Protein AF-A0A0W0FRH0-F1 (afdb_monomer_lite)

Organism: Moniliophthora roreri (NCBI:txid221103)

Sequence (346 aa):
MTEYSYVNIAQDFMEDVFIKSRSQLLLSSLAASLFLLVYGTARSQRRRGPLPPASTVYKGEKRNLSPPSLAMYIYGGKLNWFQTAVNENIIFVVPAGFALNDPICAYWQWTTKVNVCSSGVIDSVTNTGGKYQVNISFGQFLFNIIVASDFETLTVTMRNPKGDHSKPMPLDRQYGNFGEVPSTSVYTGKLNWLKNAQNEMITLVIPVDISNGAHVGLYYEWTVDSAGVKKKNHYINTIFREVTTLPNGDVKGTFDDGVYTFEVTMHDDQQVTALIVRFSAGTDHGTPLVQDMLTKHLGFAQSDVEVYFLDLSKQGASGQDPPAVATFKIKFTALLTGASAGDATS

Structure (mmCIF, N/CA/C/O backbone):
data_AF-A0A0W0FRH0-F1
#
_entry.id   AF-A0A0W0FRH0-F1
#
loop_
_atom_site.group_PDB
_atom_site.id
_atom_site.type_symbol
_atom_site.label_atom_id
_atom_site.label_alt_id
_atom_site.label_comp_id
_atom_site.label_asym_id
_atom_site.label_entity_id
_atom_site.label_seq_id
_atom_site.pdbx_PDB_ins_code
_atom_site.Cartn_x
_atom_site.Cartn_y
_atom_site.Cartn_z
_atom_site.occupancy
_atom_site.B_iso_or_equiv
_atom_site.auth_seq_id
_atom_site.auth_comp_id
_atom_site.auth_asym_id
_atom_site.auth_atom_id
_atom_site.pdbx_PDB_model_num
ATOM 1 N N . MET A 1 1 ? -29.995 40.691 -20.652 1.00 33.69 1 MET A N 1
ATOM 2 C CA . MET A 1 1 ? -28.695 40.267 -20.095 1.00 33.69 1 MET A CA 1
ATOM 3 C C . MET A 1 1 ? -28.576 38.785 -20.407 1.00 33.69 1 MET A C 1
ATOM 5 O O . MET A 1 1 ? -29.413 38.023 -19.953 1.00 33.69 1 MET A O 1
ATOM 9 N N . THR A 1 2 ? -27.712 38.434 -21.353 1.00 28.77 2 THR A N 1
ATOM 10 C CA . THR A 1 2 ? -27.662 37.134 -22.048 1.00 28.77 2 THR A CA 1
ATOM 11 C C . THR A 1 2 ? -26.891 36.078 -21.241 1.00 28.77 2 THR A C 1
ATOM 13 O O . THR A 1 2 ? -26.059 36.446 -20.415 1.00 28.77 2 THR A O 1
ATOM 16 N N . GLU A 1 3 ? -27.153 34.784 -21.485 1.00 29.47 3 GLU A N 1
ATOM 17 C CA . GLU A 1 3 ? -26.568 33.584 -20.827 1.00 29.47 3 GLU A CA 1
ATOM 18 C C . GLU A 1 3 ? -25.058 33.656 -20.522 1.00 29.47 3 GLU A C 1
ATOM 20 O O . GLU A 1 3 ? -24.599 33.097 -19.529 1.00 29.47 3 GLU A O 1
ATOM 25 N N . TYR A 1 4 ? -24.296 34.417 -21.310 1.00 27.12 4 TYR A N 1
ATOM 26 C CA . TYR A 1 4 ? -22.877 34.711 -21.084 1.00 27.12 4 TYR A CA 1
ATOM 27 C C . TYR A 1 4 ? -22.560 35.361 -19.723 1.00 27.12 4 TYR A C 1
ATOM 29 O O . TYR A 1 4 ? -21.456 35.205 -19.214 1.00 27.12 4 TYR A O 1
ATOM 37 N N . SER A 1 5 ? -23.514 36.063 -19.106 1.00 34.25 5 SER A N 1
ATOM 38 C CA . SER A 1 5 ? -23.336 36.703 -17.794 1.00 34.25 5 SER A CA 1
ATOM 39 C C . SER A 1 5 ? -23.384 35.719 -16.619 1.00 34.25 5 SER A C 1
ATOM 41 O O . SER A 1 5 ? -22.836 36.021 -15.563 1.00 34.25 5 SER A O 1
ATOM 43 N N . TYR A 1 6 ? -24.054 34.572 -16.772 1.00 33.19 6 TYR A N 1
ATOM 44 C CA . TYR A 1 6 ? -24.276 33.611 -15.682 1.00 33.19 6 TYR A CA 1
ATOM 45 C C . TYR A 1 6 ? -23.142 32.587 -15.566 1.00 33.19 6 TYR A C 1
ATOM 47 O O . TYR A 1 6 ? -22.808 32.163 -14.461 1.00 33.19 6 TYR A O 1
ATOM 55 N N . VAL A 1 7 ? -22.505 32.251 -16.694 1.00 35.47 7 VAL A N 1
ATOM 56 C CA . VAL A 1 7 ? -21.315 31.385 -16.744 1.00 35.47 7 VAL A CA 1
ATOM 57 C C . VAL A 1 7 ? -20.153 32.025 -15.987 1.00 35.47 7 VAL A C 1
ATOM 59 O O . VAL A 1 7 ? -19.526 31.357 -15.173 1.00 35.47 7 VAL A O 1
ATOM 62 N N . ASN A 1 8 ? -19.947 33.336 -16.149 1.00 35.84 8 ASN A N 1
ATOM 63 C CA . ASN A 1 8 ? -18.870 34.051 -15.463 1.00 35.84 8 ASN A CA 1
ATOM 64 C C . ASN A 1 8 ? -19.063 34.096 -13.941 1.00 35.84 8 ASN A C 1
ATOM 66 O O . ASN A 1 8 ? -18.090 33.974 -13.220 1.00 35.84 8 ASN A O 1
ATOM 70 N N . ILE A 1 9 ? -20.296 34.178 -13.426 1.00 40.31 9 ILE A N 1
ATOM 71 C CA . ILE A 1 9 ? -20.528 34.196 -11.970 1.00 40.31 9 ILE A CA 1
ATOM 72 C C . ILE A 1 9 ? -20.251 32.823 -11.347 1.00 40.31 9 ILE A C 1
ATOM 74 O O . ILE A 1 9 ? -19.648 32.755 -10.281 1.00 40.31 9 ILE A O 1
ATOM 78 N N . ALA A 1 10 ? -20.669 31.729 -11.992 1.00 37.91 10 ALA A N 1
ATOM 79 C CA . ALA A 1 10 ? -20.386 30.377 -11.505 1.00 37.91 10 ALA A CA 1
ATOM 80 C C . ALA A 1 10 ? -18.896 30.018 -11.641 1.00 37.91 10 ALA A C 1
ATOM 82 O O . ALA A 1 10 ? -18.347 29.337 -10.778 1.00 37.91 10 ALA A O 1
ATOM 83 N N . GLN A 1 11 ? -18.241 30.502 -12.696 1.00 38.84 11 GLN A N 1
ATOM 84 C CA . GLN A 1 11 ? -16.823 30.279 -12.955 1.00 38.84 11 GLN A CA 1
ATOM 85 C C . GLN A 1 11 ? -15.935 31.118 -12.023 1.00 38.84 11 GLN A C 1
ATOM 87 O O . GLN A 1 11 ? -15.068 30.544 -11.373 1.00 38.84 11 GLN A O 1
ATOM 92 N N . ASP A 1 12 ? -16.236 32.407 -11.827 1.00 41.31 12 ASP A N 1
ATOM 93 C CA . ASP A 1 12 ? -15.575 33.265 -10.832 1.00 41.31 12 ASP A CA 1
ATOM 94 C C . ASP A 1 12 ? -15.802 32.733 -9.407 1.00 41.31 12 ASP A C 1
ATOM 96 O O . ASP A 1 12 ? -14.888 32.721 -8.589 1.00 41.31 12 ASP A O 1
ATOM 100 N N . PHE A 1 13 ? -17.005 32.232 -9.099 1.00 44.16 13 PHE A N 1
ATOM 101 C CA . PHE A 1 13 ? -17.319 31.629 -7.800 1.00 44.16 13 PHE A CA 1
ATOM 102 C C . PHE A 1 13 ? -16.514 30.348 -7.529 1.00 44.16 13 PHE A C 1
ATOM 104 O O . PHE A 1 13 ? -16.045 30.145 -6.409 1.00 44.16 13 PHE A O 1
ATOM 111 N N . MET A 1 14 ? -16.341 29.492 -8.540 1.00 41.28 14 MET A N 1
ATOM 112 C CA . MET A 1 14 ? -15.537 28.272 -8.435 1.00 41.28 14 MET A CA 1
ATOM 113 C C . MET A 1 14 ? -14.042 28.598 -8.369 1.00 41.28 14 MET A C 1
ATOM 115 O O . MET A 1 14 ? -13.336 28.012 -7.553 1.00 41.28 14 MET A O 1
ATOM 119 N N . GLU A 1 15 ? -13.554 29.564 -9.149 1.00 40.06 15 GLU A N 1
ATOM 120 C CA . GLU A 1 15 ? -12.158 30.004 -9.080 1.00 40.06 15 GLU A CA 1
ATOM 121 C C . GLU A 1 15 ? -11.817 30.599 -7.704 1.00 40.06 15 GLU A C 1
ATOM 123 O O . GLU A 1 15 ? -10.811 30.217 -7.113 1.00 40.06 15 GLU A O 1
ATOM 128 N N . ASP A 1 16 ? -12.680 31.429 -7.117 1.00 37.62 16 ASP A N 1
ATOM 129 C CA . ASP A 1 16 ? -12.422 32.072 -5.818 1.00 37.62 16 ASP A CA 1
ATOM 130 C C . ASP A 1 16 ? -12.419 31.067 -4.637 1.00 37.62 16 ASP A C 1
ATOM 132 O O . ASP A 1 16 ? -11.723 31.253 -3.633 1.00 37.62 16 ASP A O 1
ATOM 136 N N . VAL A 1 17 ? -13.152 29.951 -4.768 1.00 38.91 17 VAL A N 1
ATOM 137 C CA . VAL A 1 17 ? -13.170 28.845 -3.791 1.00 38.91 17 VAL A CA 1
ATOM 138 C C . VAL A 1 17 ? -11.983 27.887 -3.990 1.00 38.91 17 VAL A C 1
ATOM 140 O O . VAL A 1 17 ? -11.342 27.508 -3.008 1.00 38.91 17 VAL A O 1
ATOM 143 N N . PHE A 1 18 ? -11.629 27.541 -5.234 1.00 36.00 18 PHE A N 1
ATOM 144 C CA . PHE A 1 18 ? -10.544 26.594 -5.545 1.00 36.00 18 PHE A CA 1
ATOM 145 C C . PHE A 1 18 ? -9.135 27.216 -5.525 1.00 36.00 18 PHE A C 1
ATOM 147 O O . PHE A 1 18 ? -8.157 26.507 -5.273 1.00 36.00 18 PHE A O 1
ATOM 154 N N . ILE A 1 19 ? -8.986 28.536 -5.703 1.00 32.38 19 ILE A N 1
ATOM 155 C CA . ILE A 1 19 ? -7.682 29.228 -5.615 1.00 32.38 19 ILE A CA 1
ATOM 156 C C . ILE A 1 19 ? -7.075 29.129 -4.201 1.00 32.38 19 ILE A C 1
ATOM 158 O O . ILE A 1 19 ? -5.851 29.172 -4.051 1.00 32.38 19 ILE A O 1
ATOM 162 N N . LYS A 1 20 ? -7.886 28.899 -3.157 1.00 31.39 20 LYS A N 1
ATOM 163 C CA . LYS A 1 20 ? -7.388 28.622 -1.797 1.00 31.39 20 LYS A CA 1
ATOM 164 C C . LYS A 1 20 ? -7.098 27.141 -1.510 1.00 31.39 20 LYS A C 1
ATOM 166 O O . LYS A 1 20 ? -6.381 26.865 -0.551 1.00 31.39 20 LYS A O 1
ATOM 171 N N . SER A 1 21 ? -7.541 26.204 -2.351 1.00 33.72 21 SER A N 1
ATOM 172 C CA . SER A 1 21 ? -7.323 24.755 -2.202 1.00 33.72 21 SER A CA 1
ATOM 173 C C . SER A 1 21 ? -6.659 24.139 -3.447 1.00 33.72 21 SER A C 1
ATOM 175 O O . SER A 1 21 ? -7.233 23.288 -4.109 1.00 33.72 21 SER A O 1
ATOM 177 N N . ARG A 1 22 ? -5.428 24.579 -3.772 1.00 25.78 22 ARG A N 1
ATOM 178 C CA . ARG A 1 22 ? -4.512 24.124 -4.862 1.00 25.78 22 ARG A CA 1
ATOM 179 C C . ARG A 1 22 ? -4.906 22.863 -5.677 1.00 25.78 22 ARG A C 1
ATOM 181 O O . ARG A 1 22 ? -4.168 21.880 -5.690 1.00 25.78 22 ARG A O 1
ATOM 188 N N . SER A 1 23 ? -5.982 22.933 -6.453 1.00 28.84 23 SER A N 1
ATOM 189 C CA . SER A 1 23 ? -6.392 21.877 -7.384 1.00 28.84 23 SER A CA 1
A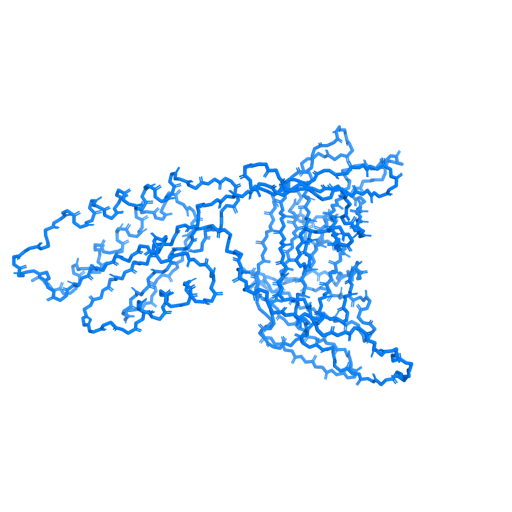TOM 190 C C . SER A 1 23 ? -6.993 22.546 -8.616 1.00 28.84 23 SER A C 1
ATOM 192 O O . SER A 1 23 ? -8.143 22.967 -8.605 1.00 28.84 23 SER A O 1
ATOM 194 N N . GLN A 1 24 ? -6.191 22.725 -9.668 1.00 25.48 24 GLN A N 1
ATOM 195 C CA . GLN A 1 24 ? -6.682 23.212 -10.959 1.00 25.48 24 GLN A CA 1
ATOM 196 C C . GLN A 1 24 ? -7.230 22.028 -11.763 1.00 25.48 24 GLN A C 1
ATOM 198 O O . GLN A 1 24 ? -6.468 21.145 -12.154 1.00 25.48 24 GLN A O 1
ATOM 203 N N . LEU A 1 25 ? -8.533 22.033 -12.040 1.00 28.70 25 LEU A N 1
ATOM 204 C CA . LEU A 1 25 ? -9.175 21.175 -13.036 1.00 28.70 25 LEU A CA 1
ATOM 205 C C . LEU A 1 25 ? -9.782 22.072 -14.124 1.00 28.70 25 LEU A C 1
ATOM 207 O O . LEU A 1 25 ? -10.590 22.953 -13.845 1.00 28.70 25 LEU A O 1
ATOM 211 N N . LEU A 1 26 ? -9.333 21.867 -15.365 1.00 24.81 26 LEU A N 1
ATOM 212 C CA . LEU A 1 26 ? -9.782 22.577 -16.565 1.00 24.81 26 LEU A CA 1
ATOM 213 C C . LEU A 1 26 ? -11.251 22.237 -16.867 1.00 24.81 26 LEU A C 1
ATOM 215 O O . LEU A 1 26 ? -11.568 21.120 -17.272 1.00 24.81 26 LEU A O 1
ATOM 219 N N . LEU A 1 27 ? -12.138 23.219 -16.700 1.00 28.34 27 LEU A N 1
ATOM 220 C CA . LEU A 1 27 ? -13.551 23.153 -17.076 1.00 28.34 27 LEU A CA 1
ATOM 221 C C . LEU A 1 27 ? -13.719 23.520 -18.556 1.00 28.34 27 LEU A C 1
ATOM 223 O O . LEU A 1 27 ? -13.549 24.674 -18.942 1.00 28.34 27 LEU A O 1
ATOM 227 N N . SER A 1 28 ? -14.110 22.554 -19.390 1.00 22.89 28 SER A N 1
ATOM 228 C CA . SER A 1 28 ? -14.723 22.864 -20.686 1.00 22.89 28 SER A CA 1
ATOM 229 C C . SER A 1 28 ? -15.841 21.875 -21.034 1.00 22.89 28 SER A C 1
ATOM 231 O O . SER A 1 28 ? -15.598 20.726 -21.386 1.00 22.89 28 SER A O 1
ATOM 233 N N . SER A 1 29 ? -17.077 22.360 -20.886 1.00 23.20 29 SER A N 1
ATOM 234 C CA . SER A 1 29 ? -18.294 22.109 -21.686 1.00 23.20 29 SER A CA 1
ATOM 235 C C . SER A 1 29 ? -19.549 22.075 -20.801 1.00 23.20 29 SER A C 1
ATOM 237 O O . SER A 1 29 ? -19.623 21.366 -19.801 1.00 23.20 29 SER A O 1
ATOM 239 N N . LEU A 1 30 ? -20.523 22.922 -21.155 1.00 24.98 30 LEU A N 1
ATOM 240 C CA . LEU A 1 30 ? -21.815 23.069 -20.489 1.00 24.98 30 LEU A CA 1
ATOM 241 C C . LEU A 1 30 ? -22.739 21.880 -20.796 1.00 24.98 30 LEU A C 1
ATOM 243 O O . LEU A 1 30 ? -23.114 21.696 -21.951 1.00 24.98 30 LEU A O 1
ATOM 247 N N . ALA A 1 31 ? -23.191 21.181 -19.752 1.00 25.67 31 ALA A N 1
ATOM 248 C CA . ALA A 1 31 ? -24.583 20.757 -19.540 1.00 25.67 31 ALA A CA 1
ATOM 249 C C . ALA A 1 31 ? -24.714 20.133 -18.133 1.00 25.67 31 ALA A C 1
ATOM 251 O O . ALA A 1 31 ? -24.029 19.164 -17.837 1.00 25.67 31 ALA A O 1
ATOM 252 N N . ALA A 1 32 ? -25.595 20.693 -17.291 1.00 30.78 32 ALA A N 1
ATOM 253 C CA . ALA A 1 32 ? -26.020 20.176 -15.978 1.00 30.78 32 ALA A CA 1
ATOM 254 C C . ALA A 1 32 ? -24.902 19.607 -15.072 1.00 30.78 32 ALA A C 1
ATOM 256 O O . ALA A 1 32 ? -24.692 18.398 -15.004 1.00 30.78 32 ALA A O 1
ATOM 257 N N . SER A 1 33 ? -24.239 20.467 -14.298 1.00 37.16 33 SER A N 1
ATOM 258 C CA . SER A 1 33 ? -23.227 20.016 -13.338 1.00 37.16 33 SER A CA 1
ATOM 259 C C . SER A 1 33 ? -23.869 19.658 -11.993 1.00 37.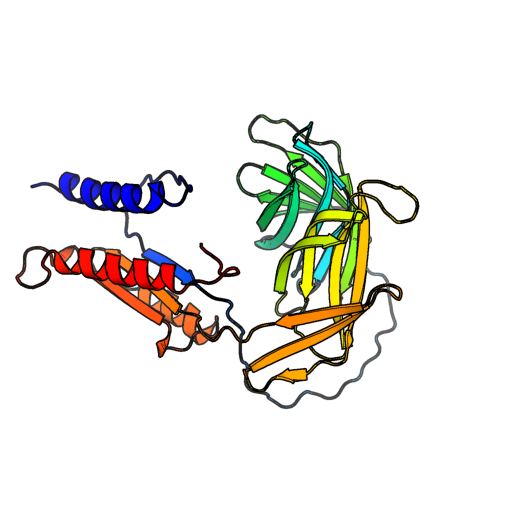16 33 SER A C 1
ATOM 261 O O . SER A 1 33 ? -24.314 20.530 -11.243 1.00 37.16 33 SER A O 1
ATOM 263 N N . LEU A 1 34 ? -23.933 18.360 -11.691 1.00 34.50 34 LEU A N 1
ATOM 264 C CA . LEU A 1 34 ? -24.155 17.854 -10.337 1.00 34.50 34 LEU A CA 1
ATOM 265 C C . LEU A 1 34 ? -22.792 17.754 -9.649 1.00 34.50 34 LEU A C 1
ATOM 267 O O . LEU A 1 34 ? -21.914 17.050 -10.144 1.00 34.50 34 LEU A O 1
ATOM 271 N N . PHE A 1 35 ? -22.620 18.447 -8.525 1.00 42.56 35 PHE A N 1
ATOM 272 C CA . PHE A 1 35 ? -21.418 18.344 -7.707 1.00 42.56 35 PHE A CA 1
ATOM 273 C C . PHE A 1 35 ? -21.755 17.564 -6.438 1.00 42.56 35 PHE A C 1
ATOM 275 O O . PHE A 1 35 ? -22.660 17.926 -5.683 1.00 42.56 35 PHE A O 1
ATOM 282 N N . LEU A 1 36 ? -21.035 16.467 -6.223 1.00 39.09 36 LEU A N 1
ATOM 283 C CA . LEU A 1 36 ? -21.130 15.662 -5.017 1.00 39.09 36 LEU A CA 1
ATOM 284 C C . LEU A 1 36 ? -19.872 15.903 -4.187 1.00 39.09 36 LEU A C 1
ATOM 286 O O . LEU A 1 36 ? -18.781 15.600 -4.655 1.00 39.09 36 LEU A O 1
ATOM 290 N N . LEU A 1 37 ? -20.043 16.421 -2.972 1.00 41.59 37 LEU A N 1
ATOM 291 C CA . LEU A 1 37 ? -18.971 16.529 -1.990 1.00 41.59 37 LEU A CA 1
ATOM 292 C C . LEU A 1 37 ? -19.288 15.578 -0.832 1.00 41.59 37 LEU A C 1
ATOM 294 O O . LEU A 1 37 ? -20.322 15.716 -0.170 1.00 41.59 37 LEU A O 1
ATOM 298 N N . VAL A 1 38 ? -18.419 14.597 -0.606 1.00 34.69 38 VAL A N 1
ATOM 299 C CA . VAL A 1 38 ? -18.567 13.602 0.463 1.00 34.69 38 VAL A CA 1
ATOM 300 C C . VAL A 1 38 ? -17.435 13.785 1.462 1.00 34.69 38 VAL A C 1
ATOM 302 O O . VAL A 1 38 ? -16.280 13.779 1.053 1.00 34.69 38 VAL A O 1
ATOM 305 N N . TYR A 1 39 ? -17.765 13.918 2.748 1.00 34.62 39 TYR A N 1
ATOM 306 C CA . TYR A 1 39 ? -16.801 13.917 3.850 1.00 34.62 39 TYR A CA 1
ATOM 307 C C . TYR A 1 39 ? -17.113 12.772 4.823 1.00 34.62 39 TYR A C 1
ATOM 309 O O . TYR A 1 39 ? -18.270 12.560 5.188 1.00 34.62 39 TYR A O 1
ATOM 317 N N . GLY A 1 40 ? -16.072 12.044 5.235 1.00 33.22 40 GLY A N 1
ATOM 318 C CA . GLY A 1 40 ? -16.120 10.981 6.247 1.00 33.22 40 GLY A CA 1
ATOM 319 C C . GLY A 1 40 ? -15.909 9.557 5.706 1.00 33.22 40 GLY A C 1
ATOM 320 O O . GLY A 1 40 ? -16.000 9.290 4.506 1.00 33.22 40 GLY A O 1
ATOM 321 N N . THR A 1 41 ? -15.604 8.619 6.609 1.00 31.45 41 THR A N 1
ATOM 322 C CA . THR A 1 41 ? -15.428 7.193 6.287 1.00 31.45 41 THR A CA 1
ATOM 323 C C . THR A 1 41 ? -16.727 6.419 6.518 1.00 31.45 41 THR A C 1
ATOM 325 O O . THR A 1 41 ? -17.159 6.159 7.634 1.00 31.45 41 THR A O 1
ATOM 328 N N . ALA A 1 42 ? -17.369 6.024 5.424 1.00 30.45 42 ALA A N 1
ATOM 329 C CA . ALA A 1 42 ? -18.554 5.178 5.436 1.00 30.45 42 ALA A CA 1
ATOM 330 C C . ALA A 1 42 ? -18.222 3.723 5.823 1.00 30.45 42 ALA A C 1
ATOM 332 O O . ALA A 1 42 ? -17.518 3.028 5.085 1.00 30.45 42 ALA A O 1
ATOM 333 N N . ARG A 1 43 ? -18.796 3.212 6.923 1.00 36.06 43 ARG A N 1
ATOM 334 C CA . ARG A 1 43 ? -18.850 1.765 7.205 1.00 36.06 43 ARG A CA 1
ATOM 335 C C . ARG A 1 43 ? -20.253 1.233 6.925 1.00 36.06 43 ARG A C 1
ATOM 337 O O . ARG A 1 43 ? -21.234 1.643 7.535 1.00 36.06 43 ARG A O 1
ATOM 344 N N . SER A 1 44 ? -20.340 0.257 6.024 1.00 33.12 44 SER A N 1
ATOM 345 C CA . SER A 1 44 ? -21.566 -0.502 5.761 1.00 33.12 44 SER A CA 1
ATOM 346 C C . SER A 1 44 ? -21.962 -1.323 6.998 1.00 33.12 44 SER A C 1
ATOM 348 O O . SER A 1 44 ? -21.409 -2.398 7.239 1.00 33.12 44 SER A O 1
ATOM 350 N N . GLN A 1 45 ? -22.972 -0.883 7.753 1.00 28.08 45 GLN A N 1
ATOM 351 C CA . GLN A 1 45 ? -23.665 -1.767 8.692 1.00 28.08 45 GLN A CA 1
ATOM 352 C C . GLN A 1 45 ? -24.643 -2.675 7.934 1.00 28.08 45 GLN A C 1
ATOM 354 O O . GLN A 1 45 ? -25.688 -2.225 7.463 1.00 28.08 45 GLN A O 1
ATOM 359 N N . ARG A 1 46 ? -24.364 -3.985 7.865 1.00 30.92 46 ARG A N 1
ATOM 360 C CA . ARG A 1 46 ? -25.395 -4.984 7.531 1.00 30.92 46 ARG A CA 1
ATOM 361 C C . ARG A 1 46 ? -25.851 -5.738 8.774 1.00 30.92 46 ARG A C 1
ATOM 363 O O . ARG A 1 46 ? -25.053 -6.271 9.542 1.00 30.92 46 ARG A O 1
ATOM 370 N N . ARG A 1 47 ? -27.178 -5.788 8.934 1.00 28.31 47 ARG A N 1
ATOM 371 C CA . ARG A 1 47 ? -27.897 -6.583 9.937 1.00 28.31 47 ARG A CA 1
ATOM 372 C C . ARG A 1 47 ? -27.475 -8.054 9.844 1.00 28.31 47 ARG A C 1
ATOM 374 O O . ARG A 1 47 ? -27.512 -8.646 8.768 1.00 28.31 47 ARG A O 1
ATOM 381 N N . ARG A 1 48 ? -27.101 -8.631 10.990 1.00 28.31 48 ARG A N 1
ATOM 382 C CA . ARG A 1 48 ? -26.698 -10.036 11.145 1.00 28.31 48 ARG A CA 1
ATOM 383 C C . ARG A 1 48 ? -27.866 -10.975 10.817 1.00 28.31 48 ARG A C 1
ATOM 385 O O . ARG A 1 48 ? -28.851 -11.002 11.549 1.00 28.31 48 ARG A O 1
ATOM 392 N N . GLY A 1 49 ? -27.731 -11.763 9.754 1.00 27.58 49 GLY A N 1
ATOM 393 C CA . GLY A 1 49 ? -28.398 -13.061 9.624 1.00 27.58 49 GLY A CA 1
ATOM 394 C C . GLY A 1 49 ? -27.479 -14.175 10.149 1.00 27.58 49 GLY A C 1
ATOM 395 O O . GLY A 1 49 ? -26.267 -13.958 10.224 1.00 27.58 49 GLY A O 1
ATOM 396 N N . PRO A 1 50 ? -28.011 -15.341 10.554 1.00 25.22 50 PRO A N 1
ATOM 397 C CA . PRO A 1 50 ? -27.192 -16.426 11.084 1.00 25.22 50 PRO A CA 1
ATOM 398 C C . PRO A 1 50 ? -26.241 -16.975 10.010 1.00 25.22 50 PRO A C 1
ATOM 400 O O . PRO A 1 50 ? -26.642 -17.216 8.872 1.00 25.22 50 PRO A O 1
ATOM 403 N N . LEU A 1 51 ? -24.977 -17.161 10.396 1.00 30.86 51 LEU A N 1
ATOM 404 C CA . LEU A 1 51 ? -23.923 -17.749 9.566 1.00 30.86 51 LEU A CA 1
ATOM 405 C C . LEU A 1 51 ? -24.233 -19.227 9.256 1.00 30.86 51 LEU A C 1
ATOM 407 O O . LEU A 1 51 ? -24.643 -19.955 10.165 1.00 30.86 51 LEU A O 1
ATOM 411 N N . PRO A 1 52 ? -24.003 -19.704 8.019 1.00 26.83 52 PRO A N 1
ATOM 412 C CA . PRO A 1 52 ? -24.051 -21.128 7.721 1.00 26.83 52 PRO A CA 1
ATOM 413 C C . PRO A 1 52 ? -22.837 -21.855 8.335 1.00 26.83 52 PRO A C 1
ATOM 415 O O . PRO A 1 52 ? -21.776 -21.251 8.516 1.00 26.83 52 PRO A O 1
ATOM 418 N N . PRO A 1 53 ? -22.971 -23.150 8.675 1.00 26.09 53 PRO A N 1
ATOM 419 C CA . PRO A 1 53 ? -21.919 -23.891 9.355 1.00 26.09 53 PRO A CA 1
ATOM 420 C C . PRO A 1 53 ? -20.729 -24.163 8.428 1.00 26.09 53 PRO A C 1
ATOM 422 O O . PRO A 1 53 ? -20.882 -24.494 7.252 1.00 26.09 53 PRO A O 1
ATOM 425 N N . ALA A 1 54 ? -19.529 -24.059 8.996 1.00 36.56 54 ALA A N 1
ATOM 426 C CA . ALA A 1 54 ? -18.273 -24.347 8.324 1.00 36.56 54 ALA A CA 1
ATOM 427 C C . ALA A 1 54 ? -18.114 -25.851 8.049 1.00 36.56 54 ALA A C 1
ATOM 429 O O . ALA A 1 54 ? -18.123 -26.655 8.978 1.00 36.56 54 ALA A O 1
ATOM 430 N N . SER A 1 55 ? -17.921 -26.230 6.784 1.00 31.38 55 SER A N 1
ATOM 431 C CA . SER A 1 55 ? -16.994 -27.296 6.365 1.00 31.38 55 SER A CA 1
ATOM 432 C C . SER A 1 55 ? -17.082 -27.539 4.858 1.00 31.38 55 SER A C 1
ATOM 434 O O . SER A 1 55 ? -18.110 -27.976 4.361 1.00 31.38 55 SER A O 1
ATOM 436 N N . THR A 1 56 ? -15.977 -27.360 4.130 1.00 25.38 56 THR A N 1
ATOM 437 C CA . THR A 1 56 ? -15.398 -28.450 3.322 1.00 25.38 56 THR A CA 1
ATOM 438 C C . THR A 1 56 ? -13.947 -28.121 2.975 1.00 25.38 56 THR A C 1
ATOM 440 O O . THR A 1 56 ? -13.635 -27.063 2.437 1.00 25.38 56 THR A O 1
ATOM 443 N N . VAL A 1 57 ? -13.052 -29.050 3.300 1.00 30.09 57 VAL A N 1
ATOM 444 C CA . VAL A 1 57 ? -11.646 -29.053 2.891 1.00 30.09 57 VAL A CA 1
ATOM 445 C C . VAL A 1 57 ? -11.586 -29.386 1.398 1.00 30.09 57 VAL A C 1
ATOM 447 O O . VAL A 1 57 ? -11.927 -30.504 1.020 1.00 30.09 57 VAL A O 1
ATOM 450 N N . TYR A 1 58 ? -11.121 -28.463 0.553 1.00 26.16 58 TYR A N 1
ATOM 451 C CA . TYR A 1 58 ? -10.765 -28.785 -0.832 1.00 26.16 58 TYR A CA 1
ATOM 452 C C . TYR A 1 58 ? -9.287 -29.183 -0.910 1.00 26.16 58 TYR A C 1
ATOM 454 O O . TYR A 1 58 ? -8.383 -28.357 -0.808 1.00 26.16 58 TYR A O 1
ATOM 462 N N . LYS A 1 59 ? -9.046 -30.483 -1.106 1.00 28.72 59 LYS A N 1
ATOM 463 C CA . LYS A 1 59 ? -7.816 -31.015 -1.704 1.00 28.72 59 LYS A CA 1
ATOM 464 C C . LYS A 1 59 ? -8.053 -31.143 -3.211 1.00 28.72 59 LYS A C 1
ATOM 466 O O . LYS A 1 59 ? -8.956 -31.878 -3.595 1.00 28.72 59 LYS A O 1
ATOM 471 N N . GLY A 1 60 ? -7.201 -30.535 -4.039 1.00 27.70 60 GLY A N 1
ATOM 472 C CA . GLY A 1 60 ? -7.009 -30.985 -5.424 1.00 27.70 60 GLY A CA 1
ATOM 473 C C . GLY A 1 60 ? -6.817 -29.906 -6.494 1.00 27.70 60 GLY A C 1
ATOM 474 O O . GLY A 1 60 ? -7.707 -29.107 -6.740 1.00 27.70 60 GLY A O 1
ATOM 475 N N . GLU A 1 61 ? -5.687 -30.044 -7.199 1.00 24.69 61 GLU A N 1
ATOM 476 C CA . GLU A 1 61 ? -5.423 -29.689 -8.606 1.00 24.69 61 GLU A CA 1
ATOM 477 C C . GLU A 1 61 ? -5.038 -28.241 -8.991 1.00 24.69 61 GLU A C 1
ATOM 479 O O . GLU A 1 61 ? -5.856 -27.330 -9.073 1.00 24.69 61 GLU A O 1
ATOM 484 N N . LYS A 1 62 ? -3.753 -28.065 -9.356 1.00 33.47 62 LYS A N 1
ATOM 485 C CA . LYS A 1 62 ? -3.229 -26.897 -10.082 1.00 33.47 62 LYS A CA 1
ATOM 486 C C . LYS A 1 62 ? -3.844 -26.847 -11.487 1.00 33.47 62 LYS A C 1
ATOM 488 O O . LYS A 1 62 ? -3.331 -27.480 -12.407 1.00 33.47 62 LYS A O 1
ATOM 493 N N . ARG A 1 63 ? -4.913 -26.075 -11.669 1.00 30.84 63 ARG A N 1
ATOM 494 C CA . ARG A 1 63 ? -5.354 -25.600 -12.989 1.00 30.84 63 ARG A CA 1
ATOM 495 C C . ARG A 1 63 ? -5.049 -24.111 -13.100 1.00 30.84 63 ARG A C 1
ATOM 497 O O . ARG A 1 63 ? -5.177 -23.390 -12.116 1.00 30.84 63 ARG A O 1
ATOM 504 N N . ASN A 1 64 ? -4.638 -23.677 -14.293 1.00 36.94 64 ASN A N 1
ATOM 505 C CA . ASN A 1 64 ? -4.476 -22.269 -14.664 1.00 36.94 64 ASN A CA 1
ATOM 506 C C . ASN A 1 64 ? -5.829 -21.557 -14.522 1.00 36.94 64 ASN A C 1
ATOM 508 O O . ASN A 1 64 ? -6.617 -21.520 -15.464 1.00 36.94 64 ASN A O 1
ATOM 512 N N . LEU A 1 65 ? -6.124 -21.063 -13.325 1.00 38.41 65 LEU A N 1
ATOM 513 C CA . LEU A 1 65 ? -7.319 -20.291 -13.028 1.00 38.41 65 LEU A CA 1
ATOM 514 C C . LEU A 1 65 ? -6.954 -18.810 -13.116 1.00 38.41 65 LEU A C 1
ATOM 516 O O . LEU A 1 65 ? -5.948 -18.376 -12.556 1.00 38.41 65 LEU A O 1
ATOM 520 N N . SER A 1 66 ? -7.782 -18.038 -13.818 1.00 45.12 66 SER A N 1
ATOM 521 C CA . SER A 1 66 ? -7.880 -16.596 -13.591 1.00 45.12 66 SER A CA 1
ATOM 522 C C . SER A 1 66 ? -8.031 -16.346 -12.085 1.00 45.12 66 SER A C 1
ATOM 524 O O . SER A 1 66 ? -8.758 -17.115 -11.445 1.00 45.12 66 SER A O 1
ATOM 526 N N . PRO A 1 67 ? -7.387 -15.317 -11.502 1.00 51.28 67 PRO A N 1
ATOM 527 C CA . PRO A 1 67 ? -7.585 -15.025 -10.099 1.00 51.28 67 PRO A CA 1
ATOM 528 C C . PRO A 1 67 ? -9.083 -14.760 -9.913 1.00 51.28 67 PRO A C 1
ATOM 530 O O . PRO A 1 67 ? -9.693 -14.092 -10.757 1.00 51.28 67 PRO A O 1
ATOM 533 N N . PRO A 1 68 ? -9.713 -15.336 -8.881 1.00 52.91 68 PRO A N 1
ATOM 534 C CA . PRO A 1 68 ? -11.092 -14.999 -8.590 1.00 52.91 68 PRO A CA 1
ATOM 535 C C . PRO A 1 68 ? -11.154 -13.487 -8.356 1.00 52.91 68 PRO A C 1
ATOM 537 O O . PRO A 1 68 ? -10.297 -12.950 -7.655 1.00 52.91 68 PRO A O 1
ATOM 540 N N . SER A 1 69 ? -12.164 -12.812 -8.912 1.00 52.22 69 SER A N 1
ATOM 541 C CA . SER A 1 69 ? -12.443 -11.364 -8.779 1.00 52.22 69 SER A CA 1
ATOM 542 C C . SER A 1 69 ? -12.757 -10.911 -7.339 1.00 52.22 69 SER A C 1
ATOM 544 O O . SER A 1 69 ? -13.422 -9.910 -7.100 1.00 52.22 69 SER A O 1
ATOM 546 N N . LEU A 1 70 ? -12.382 -11.743 -6.375 1.00 58.38 70 LEU A N 1
ATOM 547 C CA . LEU A 1 70 ? -12.641 -11.665 -4.950 1.00 58.38 70 LEU A CA 1
ATOM 548 C C . LEU A 1 70 ? -11.325 -11.783 -4.166 1.00 58.38 70 LEU A C 1
ATOM 550 O O . LEU A 1 70 ? -11.357 -11.785 -2.943 1.00 58.38 70 LEU A O 1
ATOM 554 N N . ALA A 1 71 ? -10.183 -11.932 -4.851 1.00 74.56 71 ALA A N 1
ATOM 555 C CA . ALA A 1 71 ? -8.872 -12.036 -4.231 1.00 74.56 71 ALA A CA 1
ATOM 556 C C . ALA A 1 71 ? -8.255 -10.653 -4.017 1.00 74.56 71 ALA A C 1
ATOM 558 O O . ALA A 1 71 ? -8.200 -9.828 -4.928 1.00 74.56 71 ALA A O 1
ATOM 559 N N . MET A 1 72 ? -7.714 -10.447 -2.820 1.00 86.62 72 MET A N 1
ATOM 560 C CA . MET A 1 72 ? -6.920 -9.271 -2.497 1.00 86.62 72 MET A CA 1
ATOM 561 C C . MET A 1 72 ? -5.436 -9.614 -2.540 1.00 86.62 72 MET A C 1
ATOM 563 O O . MET A 1 72 ? -5.018 -10.613 -1.950 1.00 86.62 72 MET A O 1
ATOM 567 N N . TYR A 1 73 ? -4.639 -8.724 -3.125 1.00 91.88 73 TYR A N 1
ATOM 568 C CA . TYR A 1 73 ? -3.184 -8.788 -3.096 1.00 91.88 73 TYR A CA 1
ATOM 569 C C . TYR A 1 73 ? -2.565 -7.485 -2.591 1.00 91.88 73 TYR A C 1
ATOM 571 O O . TYR A 1 73 ? -3.065 -6.391 -2.859 1.00 91.88 73 TYR A O 1
ATOM 579 N N . ILE A 1 74 ? -1.441 -7.604 -1.887 1.00 95.56 74 ILE A N 1
ATOM 580 C CA . ILE A 1 74 ? -0.588 -6.475 -1.512 1.00 95.56 74 ILE A CA 1
ATOM 581 C C . ILE A 1 74 ? 0.817 -6.765 -2.024 1.00 95.56 74 ILE A C 1
ATOM 583 O O . ILE A 1 74 ? 1.375 -7.821 -1.722 1.00 95.56 74 ILE A O 1
ATOM 587 N N . TYR A 1 75 ? 1.391 -5.830 -2.773 1.00 97.94 75 TYR A N 1
ATOM 588 C CA . TYR A 1 75 ? 2.754 -5.914 -3.295 1.00 97.94 75 TYR A CA 1
ATOM 589 C C . TYR A 1 75 ? 3.588 -4.767 -2.752 1.00 97.94 75 TYR A C 1
ATOM 591 O O . TYR A 1 75 ? 3.119 -3.633 -2.689 1.00 97.94 75 TYR A O 1
ATOM 599 N N . GLY A 1 76 ? 4.831 -5.055 -2.388 1.00 98.25 76 GLY A N 1
ATOM 600 C CA . GLY A 1 76 ? 5.757 -4.066 -1.857 1.00 98.25 76 GLY A CA 1
ATOM 601 C C . GLY A 1 76 ? 7.126 -4.183 -2.504 1.00 98.25 76 GLY A C 1
ATOM 602 O O . GLY A 1 76 ? 7.592 -5.278 -2.813 1.00 98.25 76 GLY A O 1
ATOM 603 N N . GLY A 1 77 ? 7.785 -3.051 -2.710 1.00 98.19 77 GLY A N 1
ATOM 604 C CA . GLY A 1 77 ? 9.157 -3.029 -3.197 1.00 98.19 77 GLY A CA 1
ATOM 605 C C . GLY A 1 77 ? 9.720 -1.620 -3.245 1.00 98.19 77 GLY A C 1
ATOM 606 O O . GLY A 1 77 ? 9.499 -0.824 -2.329 1.00 98.19 77 GLY A O 1
ATOM 607 N N . LYS A 1 78 ? 10.506 -1.329 -4.285 1.00 97.75 78 LYS A N 1
ATOM 608 C CA . LYS A 1 78 ? 11.269 -0.083 -4.399 1.00 97.75 78 LYS A CA 1
ATOM 609 C C . LYS A 1 78 ? 10.916 0.714 -5.644 1.00 97.75 78 LYS A C 1
ATOM 611 O O . LYS A 1 78 ? 10.956 0.195 -6.756 1.00 97.75 78 LYS A O 1
ATOM 616 N N . LEU A 1 79 ? 10.659 2.002 -5.442 1.00 97.88 79 LEU A N 1
ATOM 617 C CA . LEU A 1 79 ? 10.448 3.002 -6.473 1.00 97.88 79 LEU A CA 1
ATOM 618 C C . LEU A 1 79 ? 11.752 3.740 -6.785 1.00 97.88 79 LEU A C 1
ATOM 620 O O . LEU A 1 79 ? 12.433 4.268 -5.901 1.00 97.88 79 LEU A O 1
ATOM 624 N N . ASN A 1 80 ? 12.062 3.818 -8.075 1.00 97.81 80 ASN A N 1
ATOM 625 C CA . ASN A 1 80 ? 13.134 4.634 -8.620 1.00 97.81 80 ASN A CA 1
ATOM 626 C C . ASN A 1 80 ? 12.589 5.468 -9.785 1.00 97.81 80 ASN A C 1
ATOM 628 O O . ASN A 1 80 ? 12.298 4.942 -10.860 1.00 97.81 80 ASN A O 1
ATOM 632 N N . TRP A 1 81 ? 12.474 6.776 -9.566 1.00 96.69 81 TRP A N 1
ATOM 633 C CA . TRP A 1 81 ? 12.030 7.759 -10.549 1.00 96.69 81 TRP A CA 1
ATOM 634 C C . TRP A 1 81 ? 13.008 8.935 -10.560 1.00 96.69 81 TRP A C 1
ATOM 636 O O . TRP A 1 81 ? 12.883 9.891 -9.783 1.00 96.69 81 TRP A O 1
ATOM 646 N N . PHE A 1 82 ? 14.015 8.822 -11.431 1.00 94.25 82 PHE A N 1
ATOM 647 C CA . PHE A 1 82 ? 15.127 9.768 -11.547 1.00 94.25 82 PHE A CA 1
ATOM 648 C C . PHE A 1 82 ? 15.686 10.156 -10.163 1.00 94.25 82 PHE A C 1
ATOM 650 O O . PHE A 1 82 ? 15.882 9.294 -9.314 1.00 94.25 82 PHE A O 1
ATOM 657 N N . GLN A 1 83 ? 15.934 11.441 -9.914 1.00 93.00 83 GLN A N 1
ATOM 658 C CA . GLN A 1 83 ? 16.344 11.966 -8.608 1.00 93.00 83 GLN A CA 1
ATOM 659 C C . GLN A 1 83 ? 15.177 12.183 -7.627 1.00 93.00 83 GLN A C 1
ATOM 661 O O . GLN A 1 83 ? 15.398 12.450 -6.447 1.00 93.00 83 GLN A O 1
ATOM 666 N N . THR A 1 84 ? 13.932 12.108 -8.099 1.00 93.44 84 THR A N 1
ATOM 667 C CA . THR A 1 84 ? 12.744 12.482 -7.310 1.00 93.44 84 THR A CA 1
ATOM 668 C C . THR A 1 84 ? 12.239 11.361 -6.402 1.00 93.44 84 THR A C 1
ATOM 670 O O . THR A 1 84 ? 11.716 11.646 -5.328 1.00 93.44 84 THR A O 1
ATOM 673 N N . ALA A 1 85 ? 12.466 10.103 -6.783 1.00 96.25 85 ALA A N 1
ATOM 674 C CA . ALA A 1 85 ? 12.360 8.936 -5.911 1.00 96.25 85 ALA A CA 1
ATOM 675 C C . ALA A 1 85 ? 13.605 8.072 -6.126 1.00 96.25 85 ALA A C 1
ATOM 677 O O . ALA A 1 85 ? 13.822 7.582 -7.232 1.00 96.25 85 ALA A O 1
ATOM 678 N N . VAL A 1 86 ? 14.431 7.906 -5.095 1.00 96.94 86 VAL A N 1
ATOM 679 C CA . VAL A 1 86 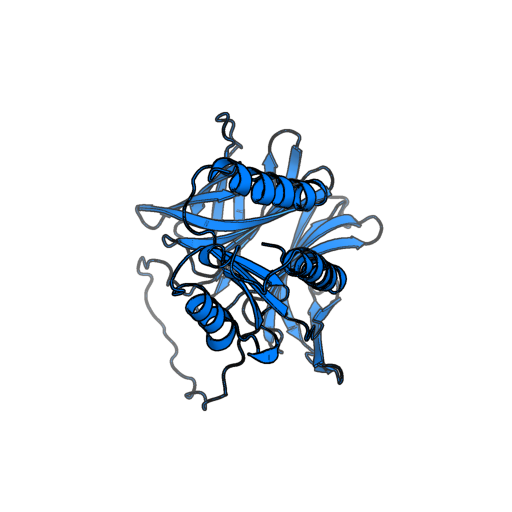? 15.652 7.091 -5.164 1.00 96.94 86 VAL A CA 1
ATOM 680 C C . VAL A 1 86 ? 15.590 6.032 -4.079 1.00 96.94 86 VAL A C 1
ATOM 682 O O . VAL A 1 86 ? 15.851 6.323 -2.909 1.00 96.94 86 VAL A O 1
ATOM 685 N N . ASN A 1 87 ? 15.290 4.799 -4.485 1.00 96.94 87 ASN A N 1
ATOM 686 C CA . ASN A 1 87 ? 15.135 3.649 -3.599 1.00 96.94 87 ASN A CA 1
ATOM 687 C C . ASN A 1 87 ? 14.067 3.860 -2.505 1.00 96.94 87 ASN A C 1
ATOM 689 O O . ASN A 1 87 ? 14.258 3.435 -1.366 1.00 96.94 87 ASN A O 1
ATOM 693 N N . GLU A 1 88 ? 12.969 4.537 -2.846 1.00 97.81 88 GLU A N 1
ATOM 694 C CA . GLU A 1 88 ? 11.848 4.789 -1.928 1.00 97.81 88 GLU A CA 1
ATOM 695 C C . GLU A 1 88 ? 10.931 3.568 -1.848 1.00 97.81 88 GLU A C 1
ATOM 697 O O . GLU A 1 88 ? 10.804 2.819 -2.816 1.00 97.81 88 GLU A O 1
ATOM 702 N N . ASN A 1 89 ? 10.277 3.353 -0.711 1.00 97.56 89 ASN A N 1
ATOM 703 C CA . ASN A 1 89 ? 9.253 2.316 -0.597 1.00 97.56 89 ASN A CA 1
ATOM 704 C C . ASN A 1 89 ? 8.018 2.635 -1.467 1.00 97.56 89 ASN A C 1
ATOM 706 O O . ASN A 1 89 ? 7.551 3.774 -1.494 1.00 97.56 89 ASN A O 1
ATOM 710 N N . ILE A 1 90 ? 7.462 1.618 -2.132 1.00 98.25 90 ILE A N 1
ATOM 711 C CA . ILE A 1 90 ? 6.159 1.688 -2.810 1.00 98.25 90 ILE A CA 1
ATOM 712 C C . ILE A 1 90 ? 5.338 0.438 -2.509 1.00 98.25 90 ILE A C 1
ATOM 714 O O . ILE A 1 90 ? 5.854 -0.678 -2.583 1.00 98.25 90 ILE A O 1
ATOM 718 N N . ILE A 1 91 ? 4.062 0.645 -2.189 1.00 98.44 91 ILE A N 1
ATOM 719 C CA . ILE A 1 91 ? 3.085 -0.395 -1.874 1.00 98.44 91 ILE A CA 1
ATOM 720 C C . ILE A 1 91 ? 1.924 -0.300 -2.854 1.00 98.44 91 ILE A C 1
ATOM 722 O O . ILE A 1 91 ? 1.324 0.762 -2.994 1.00 98.44 91 ILE A O 1
ATOM 726 N N . PHE A 1 92 ? 1.590 -1.413 -3.497 1.00 97.69 92 PHE A N 1
ATOM 727 C CA . PHE A 1 92 ? 0.367 -1.574 -4.274 1.00 97.69 92 PHE A CA 1
ATOM 728 C C . PHE A 1 92 ? -0.634 -2.419 -3.496 1.00 97.69 92 PHE A C 1
ATOM 730 O O . PHE A 1 92 ? -0.281 -3.474 -2.968 1.00 97.69 92 PHE A O 1
ATOM 737 N N . VAL A 1 93 ? -1.887 -1.974 -3.465 1.00 93.94 93 VAL A N 1
ATOM 738 C CA . VAL A 1 93 ? -3.011 -2.699 -2.869 1.00 93.94 93 VAL A CA 1
ATOM 739 C C . VAL A 1 93 ? -4.044 -2.955 -3.955 1.00 93.94 93 VAL A C 1
ATOM 741 O O . VAL A 1 93 ? -4.531 -2.021 -4.590 1.00 93.94 93 VAL A O 1
ATOM 744 N N . VAL A 1 94 ? -4.360 -4.228 -4.162 1.00 91.38 94 VAL A N 1
ATOM 745 C CA . VAL A 1 94 ? -5.220 -4.727 -5.234 1.00 91.38 94 VAL A CA 1
ATOM 746 C C . VAL A 1 94 ? -6.369 -5.511 -4.595 1.00 91.38 94 VAL A C 1
ATOM 748 O O . VAL A 1 94 ? -6.221 -6.711 -4.376 1.00 91.38 94 VAL A O 1
ATOM 751 N N . PRO A 1 95 ? -7.480 -4.866 -4.207 1.00 78.12 95 PRO A N 1
ATOM 752 C CA . PRO A 1 95 ? -8.508 -5.508 -3.385 1.00 78.12 95 PRO A CA 1
ATOM 753 C C . PRO A 1 95 ? -9.455 -6.458 -4.134 1.00 78.12 95 PRO A C 1
ATOM 755 O O . PRO A 1 95 ? -10.135 -7.232 -3.470 1.00 78.12 95 PRO A O 1
ATOM 758 N N . ALA A 1 96 ? -9.493 -6.431 -5.472 1.00 77.94 96 ALA A N 1
ATOM 759 C CA . ALA A 1 96 ? -10.425 -7.243 -6.272 1.00 77.94 96 ALA A CA 1
ATOM 760 C C . ALA A 1 96 ? -9.753 -8.168 -7.308 1.00 77.94 96 ALA A C 1
ATOM 762 O O . ALA A 1 96 ? -10.429 -8.938 -7.988 1.00 77.94 96 ALA A O 1
ATOM 763 N N . GLY A 1 97 ? -8.422 -8.141 -7.406 1.00 82.75 97 GLY A N 1
ATOM 764 C CA . GLY A 1 97 ? -7.669 -8.866 -8.426 1.00 82.75 97 GLY A CA 1
ATOM 765 C C . GLY A 1 97 ? -7.288 -7.983 -9.616 1.00 82.75 97 GLY A C 1
ATOM 766 O O . GLY A 1 97 ? -6.999 -6.802 -9.463 1.00 82.75 97 GLY A O 1
ATOM 767 N N . PHE A 1 98 ? -7.176 -8.582 -10.802 1.00 87.56 98 PHE A N 1
ATOM 768 C CA . PHE A 1 98 ? -6.574 -7.939 -11.979 1.00 87.56 98 PHE A CA 1
ATOM 769 C C . PHE A 1 98 ? -7.514 -7.897 -13.190 1.00 87.56 98 PHE A C 1
ATOM 771 O O . PHE A 1 98 ? -7.066 -8.052 -14.330 1.00 87.56 98 PHE A O 1
ATOM 778 N N . ALA A 1 99 ? -8.819 -7.762 -12.961 1.00 86.25 99 ALA A N 1
ATOM 779 C CA . ALA A 1 99 ? -9.806 -7.573 -14.012 1.00 86.25 99 ALA A CA 1
ATOM 780 C C . ALA A 1 99 ? -9.929 -6.095 -14.416 1.00 86.25 99 ALA A C 1
ATOM 782 O O . ALA A 1 99 ? -9.486 -5.177 -13.728 1.00 86.25 99 ALA A O 1
ATOM 783 N N . LEU A 1 100 ? -10.519 -5.865 -15.589 1.00 88.25 100 LEU A N 1
ATOM 784 C CA . LEU A 1 100 ? -10.787 -4.517 -16.078 1.00 88.25 100 LEU A CA 1
ATOM 785 C C . LEU A 1 100 ? -11.728 -3.789 -15.109 1.00 88.25 100 LEU A C 1
ATOM 787 O O . LEU A 1 100 ? -12.742 -4.355 -14.707 1.00 88.25 100 LEU A O 1
ATOM 791 N N . ASN A 1 101 ? -11.421 -2.528 -14.807 1.00 86.69 101 ASN A N 1
ATOM 792 C CA . ASN A 1 101 ? -12.107 -1.686 -13.823 1.00 86.69 101 ASN A CA 1
ATOM 793 C C . ASN A 1 101 ? -11.952 -2.111 -12.356 1.00 86.69 101 ASN A C 1
ATOM 795 O O . ASN A 1 101 ? -12.533 -1.449 -11.492 1.00 86.69 101 ASN A O 1
ATOM 799 N N . ASP A 1 102 ? -11.165 -3.148 -12.048 1.00 87.25 102 ASP A N 1
ATOM 800 C CA . ASP A 1 102 ? -10.874 -3.458 -10.651 1.00 87.25 102 ASP A CA 1
ATOM 801 C C . ASP A 1 102 ? -10.140 -2.271 -10.005 1.00 87.25 102 ASP A C 1
ATOM 803 O O . ASP A 1 102 ? -9.247 -1.673 -10.627 1.00 87.25 102 ASP A O 1
ATOM 807 N N . PRO A 1 103 ? -10.505 -1.904 -8.765 1.00 87.69 103 PRO A N 1
ATOM 808 C CA . PRO A 1 103 ? -9.795 -0.882 -8.016 1.00 87.69 103 PRO A CA 1
ATOM 809 C C . PRO A 1 103 ? -8.357 -1.315 -7.733 1.00 87.69 103 PRO A C 1
ATOM 811 O O . PRO A 1 103 ? -8.074 -2.476 -7.433 1.00 87.69 103 PRO A O 1
ATOM 814 N N . ILE A 1 104 ? -7.450 -0.347 -7.763 1.00 91.38 104 ILE A N 1
ATOM 815 C CA . ILE A 1 104 ? -6.061 -0.516 -7.351 1.00 91.38 104 ILE A CA 1
ATOM 816 C C . ILE A 1 104 ? -5.530 0.792 -6.780 1.00 91.38 104 ILE A C 1
ATOM 818 O O . ILE A 1 104 ? -5.778 1.879 -7.308 1.00 91.38 104 ILE A O 1
ATOM 822 N N . CYS A 1 105 ? -4.770 0.677 -5.699 1.00 93.81 105 CYS A N 1
ATOM 823 C CA . CYS A 1 105 ? -4.140 1.809 -5.043 1.00 93.81 105 CYS A CA 1
ATOM 824 C C . CYS A 1 105 ? -2.625 1.635 -5.003 1.00 93.81 105 CYS A C 1
ATOM 826 O O . CYS A 1 105 ? -2.122 0.516 -4.882 1.00 93.81 105 CYS A O 1
ATOM 828 N N . ALA A 1 106 ? -1.909 2.752 -5.057 1.00 96.25 106 ALA A N 1
ATOM 829 C CA . ALA A 1 106 ? -0.473 2.817 -4.864 1.00 96.25 106 ALA A CA 1
ATOM 830 C C . ALA A 1 106 ? -0.121 3.887 -3.828 1.00 96.25 106 ALA A C 1
ATOM 832 O O . ALA A 1 106 ? -0.666 4.994 -3.829 1.00 96.25 106 ALA A O 1
ATOM 833 N N . TYR A 1 107 ? 0.827 3.546 -2.964 1.00 97.50 107 TYR A N 1
ATOM 834 C CA . TYR A 1 107 ? 1.263 4.363 -1.844 1.00 97.50 107 TYR A CA 1
ATOM 835 C C . TYR A 1 107 ? 2.783 4.418 -1.841 1.00 97.50 107 TYR A C 1
ATOM 837 O O . TYR A 1 107 ? 3.446 3.385 -1.745 1.00 97.50 107 TYR A O 1
ATOM 845 N N . TRP A 1 108 ? 3.345 5.611 -1.974 1.00 97.19 108 TRP A N 1
ATOM 846 C CA . TRP A 1 108 ? 4.790 5.819 -1.922 1.00 97.19 108 TRP A CA 1
ATOM 847 C C . TRP A 1 108 ? 5.105 7.200 -1.376 1.00 97.19 108 TRP A C 1
ATOM 849 O O . TRP A 1 108 ? 4.230 8.051 -1.259 1.00 97.19 108 TRP A O 1
ATOM 859 N N . GLN A 1 109 ? 6.373 7.455 -1.087 1.00 93.31 109 GLN A N 1
ATOM 860 C CA . GLN A 1 109 ? 6.849 8.807 -0.818 1.00 93.31 109 GLN A CA 1
ATOM 861 C C . GLN A 1 109 ? 7.909 9.214 -1.837 1.00 93.31 109 GLN A C 1
ATOM 863 O O . GLN A 1 109 ? 8.647 8.382 -2.363 1.00 93.31 109 GLN A O 1
ATOM 868 N N . TRP A 1 110 ? 8.005 10.511 -2.109 1.00 95.50 110 TRP A N 1
ATOM 869 C CA . TRP A 1 110 ? 9.154 11.080 -2.808 1.00 95.50 110 TRP A CA 1
ATOM 870 C C . TRP A 1 110 ? 10.375 11.130 -1.886 1.00 95.50 110 TRP A C 1
ATOM 872 O O . TRP A 1 110 ? 10.233 11.192 -0.663 1.00 95.50 110 TRP A O 1
ATOM 882 N N . THR A 1 111 ? 11.579 11.239 -2.459 1.00 95.12 111 THR A N 1
ATOM 883 C CA . THR A 1 111 ? 12.828 11.422 -1.690 1.00 95.12 111 THR A CA 1
ATOM 884 C C . THR A 1 111 ? 12.773 12.651 -0.774 1.00 95.12 111 THR A C 1
ATOM 886 O O . THR A 1 111 ? 13.433 12.702 0.262 1.00 95.12 111 THR A O 1
ATOM 889 N N . THR A 1 112 ? 11.943 13.638 -1.117 1.00 92.12 112 THR A N 1
ATOM 890 C CA . THR A 1 112 ? 11.654 14.836 -0.314 1.00 92.12 112 THR A CA 1
ATOM 891 C C . THR A 1 112 ? 10.668 14.597 0.838 1.00 92.12 112 THR A C 1
ATOM 893 O O . THR A 1 112 ? 10.233 15.553 1.473 1.00 92.12 112 THR A O 1
ATOM 896 N N . LYS A 1 113 ? 10.312 13.339 1.125 1.00 91.94 113 LYS A N 1
ATOM 897 C CA . LYS A 1 113 ? 9.383 12.906 2.184 1.00 91.94 113 LYS A CA 1
ATOM 898 C C . LYS A 1 113 ? 7.944 13.395 2.020 1.00 91.94 113 LYS A C 1
ATOM 900 O O . LYS A 1 113 ? 7.189 13.429 2.991 1.00 91.94 113 LYS A O 1
ATOM 905 N N . VAL A 1 114 ? 7.530 13.713 0.800 1.00 90.75 114 VAL A N 1
ATOM 906 C CA . VAL A 1 114 ? 6.121 13.972 0.482 1.00 90.75 114 VAL A CA 1
ATOM 907 C C . VAL A 1 114 ? 5.446 12.643 0.150 1.00 90.75 114 VAL A C 1
ATOM 909 O O . VAL A 1 114 ? 5.893 11.954 -0.765 1.00 90.75 114 VAL A O 1
ATOM 912 N N . ASN A 1 115 ? 4.398 12.288 0.899 1.00 91.25 115 ASN A N 1
ATOM 913 C CA . ASN A 1 115 ? 3.600 11.091 0.629 1.00 91.25 115 ASN A CA 1
ATOM 914 C C . ASN A 1 115 ? 2.776 11.284 -0.644 1.00 91.25 115 ASN A C 1
ATOM 916 O O . ASN A 1 115 ? 2.287 12.378 -0.928 1.00 91.25 115 ASN A O 1
ATOM 920 N N . VAL A 1 116 ? 2.579 10.192 -1.361 1.00 90.94 116 VAL A N 1
ATOM 921 C CA . VAL A 1 116 ? 1.634 10.070 -2.454 1.00 90.94 116 VAL A CA 1
ATOM 922 C C . VAL A 1 116 ? 0.733 8.888 -2.159 1.00 90.94 116 VAL A C 1
ATOM 924 O O . VAL A 1 116 ? 1.192 7.765 -1.947 1.00 90.94 116 VAL A O 1
ATOM 927 N N . CYS A 1 117 ? -0.560 9.173 -2.154 1.00 91.06 117 CYS A N 1
ATOM 928 C CA . CYS A 1 117 ? -1.619 8.196 -2.001 1.00 91.06 117 CYS A CA 1
ATOM 929 C C . CYS A 1 117 ? -2.464 8.313 -3.260 1.00 91.06 117 CYS A C 1
ATOM 931 O O . CYS A 1 117 ? -3.067 9.357 -3.507 1.00 91.06 117 CYS A O 1
ATOM 933 N N . SER A 1 118 ? -2.430 7.295 -4.108 1.00 88.75 118 SER A N 1
ATOM 934 C CA . SER A 1 118 ? -3.143 7.307 -5.380 1.00 88.75 118 SER A CA 1
ATOM 935 C C . SER A 1 118 ? -4.048 6.099 -5.476 1.00 88.75 118 SER A C 1
ATOM 937 O O . SER A 1 118 ? -3.648 4.982 -5.158 1.00 88.75 118 SER A O 1
ATOM 939 N N . SER A 1 119 ? -5.269 6.341 -5.926 1.00 88.50 119 SER A N 1
ATOM 940 C CA . SER A 1 119 ? -6.251 5.323 -6.258 1.00 88.50 119 SER A CA 1
ATOM 941 C C . SER A 1 119 ? -6.652 5.482 -7.716 1.00 88.50 119 SER A C 1
ATOM 943 O O . SER A 1 119 ? -6.558 6.561 -8.304 1.00 88.50 119 SER A O 1
ATOM 945 N N . GLY A 1 120 ? -7.051 4.374 -8.317 1.00 87.19 120 GLY A N 1
ATOM 946 C CA . GLY A 1 120 ? -7.454 4.311 -9.705 1.00 87.19 120 GLY A CA 1
ATOM 947 C C . GLY A 1 120 ? -8.118 2.980 -9.988 1.00 87.19 120 GLY A C 1
ATOM 948 O O . GLY A 1 120 ? -8.343 2.162 -9.093 1.00 87.19 120 GLY A O 1
ATOM 949 N N . VAL A 1 121 ? -8.423 2.775 -11.258 1.00 88.25 121 VAL A N 1
ATOM 950 C CA . VAL A 1 121 ? -8.963 1.520 -11.763 1.00 88.25 121 VAL A CA 1
ATOM 951 C C . VAL A 1 121 ? -8.050 0.994 -12.853 1.00 88.25 121 VAL A C 1
ATOM 953 O O . VAL A 1 121 ? -7.347 1.761 -13.517 1.00 88.25 121 VAL A O 1
ATOM 956 N N . ILE A 1 122 ? -8.057 -0.319 -13.034 1.00 90.69 122 ILE A N 1
ATOM 957 C CA . ILE A 1 122 ? -7.341 -0.952 -14.133 1.00 90.69 122 ILE A CA 1
ATOM 958 C C . ILE A 1 122 ? -8.009 -0.562 -15.458 1.00 90.69 122 ILE A C 1
ATOM 960 O O . ILE A 1 122 ? -9.164 -0.912 -15.700 1.00 90.69 122 ILE A O 1
ATOM 964 N N . ASP A 1 123 ? -7.276 0.156 -16.312 1.00 88.56 123 ASP A N 1
ATOM 965 C CA . ASP A 1 123 ? -7.787 0.723 -17.570 1.00 88.56 123 ASP A CA 1
ATOM 966 C C . ASP A 1 123 ? -7.755 -0.275 -18.741 1.00 88.56 123 ASP A C 1
ATOM 968 O O . ASP A 1 123 ? -8.468 -0.133 -19.735 1.00 88.56 123 ASP A O 1
ATOM 972 N N . SER A 1 124 ? -6.917 -1.302 -18.625 1.00 90.81 124 SER A N 1
ATOM 973 C CA . SER A 1 124 ? -6.661 -2.288 -19.660 1.00 90.81 124 SER A CA 1
ATOM 974 C C . SER A 1 124 ? -6.047 -3.527 -19.035 1.00 90.81 124 SER A C 1
ATOM 976 O O . SER A 1 124 ? -5.225 -3.443 -18.123 1.00 90.81 124 SER A O 1
ATOM 978 N N . VAL A 1 125 ? -6.450 -4.690 -19.543 1.00 91.19 125 VAL A N 1
ATOM 979 C CA . VAL A 1 125 ? -5.941 -5.991 -19.109 1.00 91.19 125 VAL A CA 1
ATOM 980 C C . VAL A 1 125 ? -5.676 -6.846 -20.330 1.00 91.19 125 VAL A C 1
ATOM 982 O O . VAL A 1 125 ? -6.551 -7.036 -21.170 1.00 91.19 125 VAL A O 1
ATOM 985 N N . THR A 1 126 ? -4.478 -7.411 -20.405 1.00 91.69 126 THR A N 1
ATOM 986 C CA . THR A 1 126 ? -4.169 -8.521 -21.308 1.00 91.69 126 THR A CA 1
ATOM 987 C C . THR A 1 126 ? -3.698 -9.704 -20.476 1.00 91.69 126 THR A C 1
ATOM 989 O O . THR A 1 126 ? -2.817 -9.551 -19.634 1.00 91.69 126 THR A O 1
ATOM 992 N N . ASN A 1 127 ? -4.267 -10.887 -20.706 1.00 84.81 127 ASN A N 1
ATOM 993 C CA . ASN A 1 127 ? -3.806 -12.129 -20.088 1.00 84.81 127 ASN A CA 1
ATOM 994 C C . ASN A 1 127 ? -3.298 -13.076 -21.174 1.00 84.81 127 ASN A C 1
ATOM 996 O O . ASN A 1 127 ? -4.080 -13.602 -21.965 1.00 84.81 127 ASN A O 1
ATOM 1000 N N . THR A 1 128 ? -1.988 -13.314 -21.174 1.00 82.88 128 THR A N 1
ATOM 1001 C CA . THR A 1 128 ? -1.348 -14.258 -22.091 1.00 82.88 128 THR A CA 1
ATOM 1002 C C . THR A 1 128 ? -0.585 -15.293 -21.280 1.00 82.88 128 THR A C 1
ATOM 1004 O O . THR A 1 128 ? 0.405 -14.978 -20.620 1.00 82.88 128 THR A O 1
ATOM 1007 N N . GLY A 1 129 ? -1.042 -16.547 -21.315 1.00 75.75 129 GLY A N 1
ATOM 1008 C CA . GLY A 1 129 ? -0.388 -17.649 -20.602 1.00 75.75 129 GLY A CA 1
ATOM 1009 C C . GLY A 1 129 ? -0.379 -17.487 -19.076 1.00 75.75 129 GLY A C 1
ATOM 1010 O O . GLY A 1 129 ? 0.588 -17.889 -18.436 1.00 75.75 129 GLY A O 1
ATOM 1011 N N . GLY A 1 130 ? -1.412 -16.861 -18.499 1.00 74.69 130 GLY A N 1
ATOM 1012 C CA . GLY A 1 130 ? -1.527 -16.623 -17.055 1.00 74.69 130 GLY A CA 1
ATOM 1013 C C . GLY A 1 130 ? -0.739 -15.414 -16.549 1.00 74.69 130 GLY A C 1
ATOM 1014 O O . GLY A 1 130 ? -0.785 -15.121 -15.360 1.00 74.69 130 GLY A O 1
ATOM 1015 N N . LYS A 1 131 ? -0.026 -14.700 -17.429 1.00 84.12 131 LYS A N 1
ATOM 1016 C CA . LYS A 1 131 ? 0.633 -13.434 -17.098 1.00 84.12 131 LYS A CA 1
ATOM 1017 C C . LYS A 1 131 ? -0.315 -12.287 -17.397 1.00 84.12 131 LYS A C 1
ATOM 1019 O O . LYS A 1 131 ? -0.723 -12.113 -18.547 1.00 84.12 131 LYS A O 1
ATOM 1024 N N . TYR A 1 132 ? -0.625 -11.507 -16.369 1.00 90.25 132 TYR A N 1
ATOM 1025 C CA . TYR A 1 132 ? -1.448 -10.314 -16.509 1.00 90.25 132 TYR A CA 1
ATOM 1026 C C . TYR A 1 132 ? -0.561 -9.133 -16.865 1.00 90.25 132 TYR A C 1
ATOM 1028 O O . TYR A 1 132 ? 0.466 -8.903 -16.231 1.00 90.25 132 TYR A O 1
ATOM 1036 N N . GLN A 1 133 ? -0.970 -8.379 -17.874 1.00 94.50 133 GLN A N 1
ATOM 1037 C CA . GLN A 1 133 ? -0.459 -7.049 -18.151 1.00 94.50 133 GLN A CA 1
ATOM 1038 C C . GLN A 1 133 ? -1.596 -6.074 -17.931 1.00 94.50 133 GLN A C 1
ATOM 1040 O O . GLN A 1 133 ? -2.621 -6.177 -18.606 1.00 94.50 133 GLN A O 1
ATOM 1045 N N . VAL A 1 134 ? -1.419 -5.166 -16.981 1.00 94.06 134 VAL A N 1
ATOM 1046 C CA . VAL A 1 134 ? -2.422 -4.163 -16.638 1.00 94.06 134 VAL A CA 1
ATOM 1047 C C . VAL A 1 134 ? -1.820 -2.773 -16.758 1.00 94.06 134 VAL A C 1
ATOM 1049 O O . VAL A 1 134 ? -0.645 -2.584 -16.432 1.00 94.06 134 VAL A O 1
ATOM 1052 N N . ASN A 1 135 ? -2.595 -1.806 -17.249 1.00 94.00 135 ASN A N 1
ATOM 1053 C CA . ASN A 1 135 ? -2.211 -0.400 -17.158 1.00 94.00 135 ASN A CA 1
ATOM 1054 C C . ASN A 1 135 ? -3.167 0.354 -16.240 1.00 94.00 135 ASN A C 1
ATOM 1056 O O . ASN A 1 135 ? -4.342 0.006 -16.093 1.00 94.00 135 ASN A O 1
ATOM 1060 N N . ILE A 1 136 ? -2.598 1.329 -15.538 1.00 93.69 136 ILE A N 1
ATOM 1061 C CA . ILE A 1 136 ? -3.298 2.192 -14.594 1.00 93.69 136 ILE A CA 1
ATOM 1062 C C . ILE A 1 136 ? -2.731 3.597 -14.735 1.00 93.69 136 ILE A C 1
ATOM 1064 O O . ILE A 1 136 ? -1.518 3.778 -14.893 1.00 93.69 136 ILE A O 1
ATOM 1068 N N . SER A 1 137 ? -3.598 4.593 -14.608 1.00 91.31 137 SER A N 1
ATOM 1069 C CA . SER A 1 137 ? -3.206 5.994 -14.530 1.00 91.31 137 SER A CA 1
ATOM 1070 C C . SER A 1 137 ? -3.374 6.531 -13.112 1.00 91.31 137 SER A C 1
ATOM 1072 O O . SER A 1 137 ? -4.441 6.409 -12.514 1.00 91.31 137 SER A O 1
ATOM 1074 N N . PHE A 1 138 ? -2.329 7.176 -12.596 1.00 89.06 138 PHE A N 1
ATOM 1075 C CA . PHE A 1 138 ? -2.359 7.965 -11.368 1.00 89.06 138 PHE A CA 1
ATOM 1076 C C . PHE A 1 138 ? -1.964 9.407 -11.698 1.00 89.06 138 PHE A C 1
ATOM 1078 O O . PHE A 1 138 ? -0.785 9.779 -11.724 1.00 89.06 138 PHE A O 1
ATOM 1085 N N . GLY A 1 139 ? -2.974 10.228 -11.996 1.00 87.56 139 GLY A N 1
ATOM 1086 C CA . GLY A 1 139 ? -2.786 11.608 -12.436 1.00 87.56 139 GLY A CA 1
ATOM 1087 C C . GLY A 1 139 ? -1.977 11.680 -13.731 1.00 87.56 139 GLY A C 1
ATOM 1088 O O . GLY A 1 139 ? -2.409 11.205 -14.775 1.00 87.56 139 GLY A O 1
ATOM 1089 N N . GLN A 1 140 ? -0.791 12.285 -13.667 1.00 86.62 140 GLN A N 1
ATOM 1090 C CA . GLN A 1 140 ? 0.101 12.417 -14.825 1.00 86.62 140 GLN A CA 1
ATOM 1091 C C . GLN A 1 140 ? 0.958 11.171 -15.099 1.00 86.62 140 GLN A C 1
ATOM 1093 O O . GLN A 1 140 ? 1.679 11.142 -16.094 1.00 86.62 140 GLN A O 1
ATOM 1098 N N . PHE A 1 141 ? 0.946 10.174 -14.213 1.00 92.81 141 PHE A N 1
ATOM 1099 C CA . PHE A 1 141 ? 1.803 9.003 -14.337 1.00 92.81 141 PHE A CA 1
ATOM 1100 C C . PHE A 1 141 ? 1.018 7.780 -14.786 1.00 92.81 141 PHE A C 1
ATOM 1102 O O . PHE A 1 141 ? -0.023 7.457 -14.224 1.00 92.81 141 PHE A O 1
ATOM 1109 N N . LEU A 1 142 ? 1.570 7.070 -15.764 1.00 95.31 142 LEU A N 1
ATOM 1110 C CA . LEU A 1 142 ? 1.050 5.795 -16.239 1.00 95.31 142 LEU A CA 1
ATOM 1111 C C . LEU A 1 142 ? 1.915 4.668 -15.688 1.00 95.31 142 LEU A C 1
ATOM 1113 O O . LEU A 1 142 ? 3.144 4.721 -15.758 1.00 95.31 142 LEU A O 1
ATOM 1117 N N . PHE A 1 143 ? 1.272 3.637 -15.166 1.00 96.88 143 PHE A N 1
ATOM 1118 C CA . PHE A 1 143 ? 1.911 2.461 -14.606 1.00 96.88 143 PHE A CA 1
ATOM 1119 C C . PHE A 1 143 ? 1.569 1.264 -15.480 1.00 96.88 143 PHE A C 1
ATOM 1121 O O . PHE A 1 143 ? 0.424 0.827 -15.518 1.00 96.88 143 PHE A O 1
ATOM 1128 N N . ASN A 1 144 ? 2.573 0.730 -16.176 1.00 96.62 144 ASN A N 1
ATOM 1129 C CA . ASN A 1 144 ? 2.468 -0.565 -16.834 1.00 96.62 144 ASN A CA 1
ATOM 1130 C C . ASN A 1 144 ? 2.928 -1.645 -15.858 1.00 96.62 144 ASN A C 1
ATOM 1132 O O . ASN A 1 144 ? 4.065 -1.619 -15.380 1.00 96.62 144 ASN A O 1
ATOM 1136 N N . ILE A 1 145 ? 2.036 -2.575 -15.555 1.00 96.81 145 ILE A N 1
ATOM 1137 C CA . ILE A 1 145 ? 2.225 -3.603 -14.546 1.00 96.81 145 ILE A CA 1
ATOM 1138 C C . ILE A 1 145 ? 2.168 -4.973 -15.209 1.00 96.81 145 ILE A C 1
ATOM 1140 O O . ILE A 1 145 ? 1.232 -5.282 -15.941 1.00 96.81 145 ILE A O 1
ATOM 1144 N N . ILE A 1 146 ? 3.157 -5.811 -14.915 1.00 96.19 146 ILE A N 1
ATOM 1145 C CA . ILE A 1 146 ? 3.195 -7.214 -15.320 1.00 96.19 146 ILE A CA 1
ATOM 1146 C C . ILE A 1 146 ? 3.130 -8.071 -14.061 1.00 96.19 146 ILE A C 1
ATOM 1148 O O . ILE A 1 146 ? 4.051 -8.043 -13.247 1.00 96.19 146 ILE A O 1
ATOM 1152 N N . VAL A 1 147 ? 2.070 -8.857 -13.917 1.00 94.31 147 VAL A N 1
ATOM 1153 C CA . VAL A 1 147 ? 1.921 -9.827 -12.830 1.00 94.31 147 VAL A CA 1
ATOM 1154 C C . VAL A 1 147 ? 2.431 -11.177 -13.315 1.00 94.31 147 VAL A C 1
ATOM 1156 O O . VAL A 1 147 ? 2.008 -11.683 -14.362 1.00 94.31 147 VAL A O 1
ATOM 1159 N N . ALA A 1 148 ? 3.367 -11.754 -12.566 1.00 92.25 148 ALA A N 1
ATOM 1160 C CA . ALA A 1 148 ? 3.854 -13.101 -12.813 1.00 92.25 148 ALA A CA 1
ATOM 1161 C C . ALA A 1 148 ? 2.718 -14.126 -12.655 1.00 92.25 148 ALA A C 1
ATOM 1163 O O . ALA A 1 148 ? 1.762 -13.915 -11.914 1.00 92.25 148 ALA A O 1
ATOM 1164 N N . SER A 1 149 ? 2.821 -15.256 -13.355 1.00 88.62 149 SER A N 1
ATOM 1165 C CA . SER A 1 149 ? 1.768 -16.283 -13.389 1.00 88.62 149 SER A CA 1
ATOM 1166 C C . SER A 1 149 ? 1.529 -16.989 -12.050 1.00 88.62 149 SER A C 1
ATOM 1168 O O . SER A 1 149 ? 0.511 -17.649 -11.876 1.00 88.62 149 SER A O 1
ATOM 1170 N N . ASP A 1 150 ? 2.476 -16.891 -11.120 1.00 88.88 150 ASP A N 1
ATOM 1171 C CA . ASP A 1 150 ? 2.362 -17.374 -9.740 1.00 88.88 150 ASP A CA 1
ATOM 1172 C C . ASP A 1 150 ? 1.787 -16.316 -8.780 1.00 88.88 150 ASP A C 1
ATOM 1174 O O . ASP A 1 150 ? 1.538 -16.606 -7.609 1.00 88.88 150 ASP A O 1
ATOM 1178 N N . PHE A 1 151 ? 1.542 -15.099 -9.279 1.00 89.56 151 PHE A N 1
ATOM 1179 C CA . PHE A 1 151 ? 1.123 -13.929 -8.515 1.00 89.56 151 PHE A CA 1
ATOM 1180 C C . PHE A 1 151 ? 2.100 -13.528 -7.400 1.00 89.56 151 PHE A C 1
ATOM 1182 O O . PHE A 1 151 ? 1.723 -12.728 -6.546 1.00 89.56 151 PHE A O 1
ATOM 1189 N N . GLU A 1 152 ? 3.331 -14.047 -7.377 1.00 92.62 152 GLU A N 1
ATOM 1190 C CA . GLU A 1 152 ? 4.321 -13.719 -6.340 1.00 92.62 152 GLU A CA 1
ATOM 1191 C C . GLU A 1 152 ? 5.027 -12.397 -6.623 1.00 92.62 152 GLU A C 1
ATOM 1193 O O . GLU A 1 152 ? 5.445 -11.702 -5.701 1.00 92.62 152 GLU A O 1
ATOM 1198 N N . THR A 1 153 ? 5.129 -12.018 -7.896 1.00 95.19 153 THR A N 1
ATOM 1199 C CA . THR A 1 153 ? 5.835 -10.804 -8.302 1.00 95.19 153 THR A CA 1
ATOM 1200 C C . THR A 1 153 ? 4.981 -9.954 -9.225 1.00 95.19 153 THR A C 1
ATOM 1202 O O . THR A 1 153 ? 4.413 -10.427 -10.213 1.00 95.19 153 THR A O 1
ATOM 1205 N N . LEU A 1 154 ? 4.959 -8.662 -8.926 1.00 95.94 154 LEU A N 1
ATOM 1206 C CA . LEU A 1 154 ? 4.384 -7.615 -9.748 1.00 95.94 154 LEU A CA 1
ATOM 1207 C C . LEU A 1 154 ? 5.533 -6.722 -10.230 1.00 95.94 154 LEU A C 1
ATOM 1209 O O . LEU A 1 154 ? 6.232 -6.111 -9.433 1.00 95.94 154 LEU A O 1
ATOM 1213 N N . THR A 1 155 ? 5.764 -6.654 -11.539 1.00 97.94 155 THR A N 1
ATOM 1214 C CA . THR A 1 155 ? 6.792 -5.786 -12.132 1.00 97.94 155 THR A CA 1
ATOM 1215 C C . THR A 1 155 ? 6.162 -4.506 -12.656 1.00 97.94 155 THR A C 1
ATOM 1217 O O . THR A 1 155 ? 5.283 -4.559 -13.510 1.00 97.94 155 THR A O 1
ATOM 1220 N N . VAL A 1 156 ? 6.641 -3.360 -12.182 1.00 97.81 156 VAL A N 1
ATOM 1221 C CA . VAL A 1 156 ? 6.097 -2.038 -12.505 1.00 97.81 156 VAL A CA 1
ATOM 1222 C C . VAL A 1 156 ? 7.048 -1.252 -13.396 1.00 97.81 156 VAL A C 1
ATOM 1224 O O . VAL A 1 156 ? 8.235 -1.139 -13.099 1.00 97.81 156 VAL A O 1
ATOM 1227 N N . THR A 1 157 ? 6.520 -0.630 -14.445 1.00 98.19 157 THR A N 1
ATOM 1228 C CA . THR A 1 157 ? 7.196 0.434 -15.195 1.00 98.19 157 THR A CA 1
ATOM 1229 C C . THR A 1 157 ? 6.354 1.701 -15.139 1.00 98.19 157 THR A C 1
ATOM 1231 O O . THR A 1 157 ? 5.233 1.728 -15.645 1.00 98.19 157 THR A O 1
ATOM 1234 N N . MET A 1 158 ? 6.902 2.754 -14.538 1.00 97.50 158 MET A N 1
ATOM 1235 C CA . MET A 1 158 ? 6.266 4.067 -14.445 1.00 97.50 158 MET A CA 1
ATOM 1236 C C . MET A 1 158 ? 6.638 4.910 -15.666 1.00 97.50 158 MET A C 1
ATOM 1238 O O . MET A 1 158 ? 7.777 4.841 -16.130 1.00 97.50 158 MET A O 1
ATOM 1242 N N . ARG A 1 159 ? 5.696 5.699 -16.190 1.00 97.06 159 ARG A N 1
ATOM 1243 C CA . ARG A 1 159 ? 5.879 6.589 -17.343 1.00 97.06 159 ARG A CA 1
ATOM 1244 C C . ARG A 1 159 ? 5.236 7.949 -17.100 1.00 97.06 159 ARG A C 1
ATOM 1246 O O . ARG A 1 159 ? 4.235 8.034 -16.394 1.00 97.06 159 ARG A O 1
ATOM 1253 N N . ASN A 1 160 ? 5.781 9.001 -17.706 1.00 94.19 160 ASN A N 1
ATOM 1254 C CA . ASN A 1 160 ? 5.180 10.341 -17.705 1.00 94.19 160 ASN A CA 1
ATOM 1255 C C . ASN A 1 160 ? 4.656 10.720 -19.111 1.00 94.19 160 ASN A C 1
ATOM 1257 O O . ASN A 1 160 ? 4.944 10.017 -20.084 1.00 94.19 160 ASN A O 1
ATOM 1261 N N . PRO A 1 161 ? 3.946 11.854 -19.267 1.00 93.06 161 PRO A N 1
ATOM 1262 C CA . PRO A 1 161 ? 3.387 12.263 -20.559 1.00 93.06 161 PRO A CA 1
ATOM 1263 C C . PRO A 1 161 ? 4.449 12.647 -21.600 1.00 93.06 161 PRO A C 1
ATOM 1265 O O . PRO A 1 161 ? 4.148 12.726 -22.786 1.00 93.06 161 PRO A O 1
ATOM 1268 N N . LYS A 1 162 ? 5.696 12.883 -21.171 1.00 93.06 162 LYS A N 1
ATOM 1269 C CA . LYS A 1 162 ? 6.833 13.165 -22.061 1.00 93.06 162 LYS A CA 1
ATOM 1270 C C . LYS A 1 162 ? 7.450 11.892 -22.653 1.00 93.06 162 LYS A C 1
ATOM 1272 O O . LYS A 1 162 ? 8.314 11.992 -23.516 1.00 93.06 162 LYS A O 1
ATOM 1277 N N . GLY A 1 163 ? 7.013 10.711 -22.208 1.00 91.81 163 GLY A N 1
ATOM 1278 C CA . GLY A 1 163 ? 7.534 9.417 -22.652 1.00 91.81 163 GLY A CA 1
ATOM 1279 C C . GLY A 1 163 ? 8.729 8.902 -21.844 1.00 91.81 163 GLY A C 1
ATOM 1280 O O . GLY A 1 163 ? 9.223 7.804 -22.126 1.00 91.81 163 GLY A O 1
ATOM 1281 N N . ASP A 1 164 ? 9.170 9.638 -20.818 1.00 96.56 164 ASP A N 1
ATOM 1282 C CA . ASP A 1 164 ? 10.180 9.143 -19.885 1.00 96.56 164 ASP A CA 1
ATOM 1283 C C . ASP A 1 164 ? 9.640 7.923 -19.142 1.00 96.56 164 ASP A C 1
ATOM 1285 O O . ASP A 1 164 ? 8.442 7.842 -18.849 1.00 96.56 164 ASP A O 1
ATOM 1289 N N . HIS A 1 165 ? 10.523 6.984 -18.811 1.00 96.69 165 HIS A N 1
ATOM 1290 C CA . HIS A 1 165 ? 10.144 5.757 -18.126 1.00 96.69 165 HIS A CA 1
ATOM 1291 C C . HIS A 1 165 ? 11.187 5.317 -17.100 1.00 96.69 165 HIS A C 1
ATOM 1293 O O . HIS A 1 165 ? 12.389 5.528 -17.269 1.00 96.69 165 HIS A O 1
ATOM 1299 N N . SER A 1 166 ? 10.714 4.674 -16.033 1.00 97.62 166 SER A N 1
ATOM 1300 C CA . SER A 1 166 ? 11.582 3.998 -15.077 1.00 97.62 166 SER A CA 1
ATOM 1301 C C . SER A 1 166 ? 12.171 2.738 -15.712 1.00 97.62 166 SER A C 1
ATOM 1303 O O . SER A 1 166 ? 11.658 2.207 -16.700 1.00 97.62 166 SER A O 1
ATOM 1305 N N . LYS A 1 167 ? 13.214 2.184 -15.090 1.00 97.44 167 LYS A N 1
ATOM 1306 C CA . LYS A 1 167 ? 13.497 0.755 -15.280 1.00 97.44 167 LYS A CA 1
ATOM 1307 C C . LYS A 1 167 ? 12.334 -0.070 -14.698 1.00 97.44 167 LYS A C 1
ATOM 1309 O O . LYS A 1 167 ? 11.646 0.434 -13.805 1.00 97.44 167 LYS A O 1
ATOM 1314 N N . PRO A 1 168 ? 12.119 -1.314 -15.158 1.00 98.00 168 PRO A N 1
ATOM 1315 C CA . PRO A 1 168 ? 11.188 -2.227 -14.506 1.00 98.00 168 PRO A CA 1
ATOM 1316 C C . PRO A 1 168 ? 11.575 -2.448 -13.038 1.00 98.00 168 PRO A C 1
ATOM 1318 O O . PRO A 1 168 ? 12.743 -2.695 -12.732 1.00 98.00 168 PRO A O 1
ATOM 1321 N N . MET A 1 169 ? 10.600 -2.343 -12.140 1.00 98.06 169 MET A N 1
ATOM 1322 C CA . MET A 1 169 ? 10.773 -2.467 -10.693 1.00 98.06 169 MET A CA 1
ATOM 1323 C C . MET A 1 169 ? 9.980 -3.679 -10.200 1.00 98.06 169 MET A C 1
ATOM 1325 O O . MET A 1 169 ? 8.750 -3.648 -10.275 1.00 98.06 169 MET A O 1
ATOM 1329 N N . PRO A 1 170 ? 10.643 -4.752 -9.738 1.00 98.06 170 PRO A N 1
ATOM 1330 C CA . PRO A 1 170 ? 9.948 -5.892 -9.160 1.00 98.06 170 PRO A CA 1
ATOM 1331 C C . PRO A 1 170 ? 9.446 -5.540 -7.756 1.00 98.06 170 PRO A C 1
ATOM 1333 O O . PRO A 1 170 ? 10.185 -4.981 -6.943 1.00 98.06 170 PRO A O 1
ATOM 1336 N N . LEU A 1 171 ? 8.187 -5.868 -7.491 1.00 98.38 171 LEU A N 1
ATOM 1337 C CA . LEU A 1 171 ? 7.540 -5.788 -6.191 1.00 98.38 171 LEU A CA 1
ATOM 1338 C C . LEU A 1 171 ? 7.107 -7.199 -5.791 1.00 98.38 171 LEU A C 1
ATOM 1340 O O . LEU A 1 171 ? 6.427 -7.885 -6.561 1.00 98.38 171 LEU A O 1
ATOM 1344 N N . ASP A 1 172 ? 7.480 -7.612 -4.588 1.00 97.88 172 ASP A N 1
ATOM 1345 C CA . ASP A 1 172 ? 7.167 -8.938 -4.066 1.00 97.88 172 ASP A CA 1
ATOM 1346 C C . ASP A 1 172 ? 5.811 -8.918 -3.366 1.00 97.88 172 ASP A C 1
ATOM 1348 O O . ASP A 1 172 ? 5.463 -7.952 -2.669 1.00 97.88 172 ASP A O 1
ATOM 1352 N N . ARG A 1 173 ? 5.043 -9.997 -3.525 1.00 96.12 173 ARG A N 1
ATOM 1353 C CA . ARG A 1 173 ? 3.769 -10.170 -2.836 1.00 96.12 173 ARG A CA 1
ATOM 1354 C C . ARG A 1 173 ? 4.011 -10.264 -1.333 1.00 96.12 173 ARG A C 1
ATOM 1356 O O . ARG A 1 173 ? 4.689 -11.163 -0.850 1.00 96.12 173 ARG A O 1
ATOM 1363 N N . GLN A 1 174 ? 3.402 -9.345 -0.598 1.00 95.31 174 GLN A N 1
ATOM 1364 C CA . GLN A 1 174 ? 3.420 -9.309 0.863 1.00 95.31 174 GLN A CA 1
ATOM 1365 C C . GLN A 1 174 ? 2.220 -10.033 1.461 1.00 95.31 174 GLN A C 1
ATOM 1367 O O . GLN A 1 174 ? 2.324 -10.660 2.511 1.00 95.31 174 GLN A O 1
ATOM 1372 N N . TYR A 1 175 ? 1.086 -9.968 0.769 1.00 91.75 175 TYR A N 1
ATOM 1373 C CA . TYR A 1 175 ? -0.145 -10.615 1.187 1.00 91.75 175 TYR A CA 1
ATOM 1374 C C . TYR A 1 175 ? -0.964 -11.046 -0.026 1.00 91.75 175 TYR A C 1
ATOM 1376 O O . TYR A 1 175 ? -0.979 -10.367 -1.056 1.00 91.75 175 TYR A O 1
ATOM 1384 N N . GLY A 1 176 ? -1.657 -12.172 0.116 1.00 87.88 176 GLY A N 1
ATOM 1385 C CA . GLY A 1 176 ? -2.632 -12.670 -0.842 1.00 87.88 176 GLY A CA 1
ATOM 1386 C C . GLY A 1 176 ? -3.677 -13.505 -0.115 1.00 87.88 176 GLY A C 1
ATOM 1387 O O . GLY A 1 176 ? -3.314 -14.468 0.559 1.00 87.88 176 GLY A O 1
ATOM 1388 N N . ASN A 1 177 ? -4.956 -13.152 -0.246 1.00 77.88 177 ASN A N 1
ATOM 1389 C CA . ASN A 1 177 ? -6.057 -13.981 0.248 1.00 77.88 177 ASN A CA 1
ATOM 1390 C C . ASN A 1 177 ? -6.916 -14.488 -0.911 1.00 77.88 177 ASN A C 1
ATOM 1392 O O . ASN A 1 177 ? -7.244 -13.737 -1.827 1.00 77.88 177 ASN A O 1
ATOM 1396 N N . PHE A 1 178 ? -7.310 -15.757 -0.828 1.00 58.66 178 PHE A N 1
ATOM 1397 C CA . PHE A 1 178 ? -8.191 -16.435 -1.776 1.00 58.66 178 PHE A CA 1
ATOM 1398 C C . PHE A 1 178 ? -9.605 -16.555 -1.192 1.00 58.66 178 PHE A C 1
ATOM 1400 O O . PHE A 1 178 ? -10.142 -17.652 -1.043 1.00 58.66 178 PHE A O 1
ATOM 1407 N N . GLY A 1 179 ? -10.197 -15.426 -0.816 1.00 61.78 179 GLY A N 1
ATOM 1408 C CA . GLY A 1 179 ? -11.552 -15.358 -0.278 1.00 61.78 179 GLY A CA 1
ATOM 1409 C C . GLY A 1 179 ? -12.085 -13.937 -0.348 1.00 61.78 179 GLY A C 1
ATOM 1410 O O . GLY A 1 179 ? -11.289 -13.008 -0.423 1.00 61.78 179 GLY A O 1
ATOM 1411 N N . GLU A 1 180 ? -13.412 -13.790 -0.321 1.00 62.25 180 GLU A N 1
ATOM 1412 C CA . GLU A 1 180 ? -14.086 -12.495 -0.446 1.00 62.25 180 GLU A CA 1
ATOM 1413 C C . GLU A 1 180 ? -13.533 -11.481 0.555 1.00 62.25 180 GLU A C 1
ATOM 1415 O O . GLU A 1 180 ? -13.719 -11.605 1.766 1.00 62.25 180 GLU A O 1
ATOM 1420 N N . VAL A 1 181 ? -12.853 -10.470 0.022 1.00 67.12 181 VAL A N 1
ATOM 1421 C CA . VAL A 1 181 ? -12.494 -9.252 0.739 1.00 67.12 181 VAL A CA 1
ATOM 1422 C C . VAL A 1 181 ? -13.546 -8.201 0.378 1.00 67.12 181 VAL A C 1
ATOM 1424 O O . VAL A 1 181 ? -13.427 -7.548 -0.657 1.00 67.12 181 VAL A O 1
ATOM 1427 N N . PRO A 1 182 ? -14.619 -8.051 1.182 1.00 63.03 182 PRO A N 1
ATOM 1428 C CA . PRO A 1 182 ? -15.728 -7.163 0.834 1.00 63.03 182 PRO A CA 1
ATOM 1429 C C . PRO A 1 182 ? -15.329 -5.681 0.856 1.00 63.03 182 PRO A C 1
ATOM 1431 O O . PRO A 1 182 ? -15.957 -4.868 0.183 1.00 63.03 182 PRO A O 1
ATOM 1434 N N . SER A 1 183 ? -14.309 -5.319 1.638 1.00 71.50 183 SER A N 1
ATOM 1435 C CA . SER A 1 183 ? -13.839 -3.942 1.795 1.00 71.50 183 SER A CA 1
ATOM 1436 C C . SER A 1 183 ? -12.426 -3.921 2.355 1.00 71.50 183 SER A C 1
ATOM 1438 O O . SER A 1 183 ? -12.182 -4.572 3.357 1.00 71.50 183 SER A O 1
ATOM 1440 N N . THR A 1 184 ? -11.5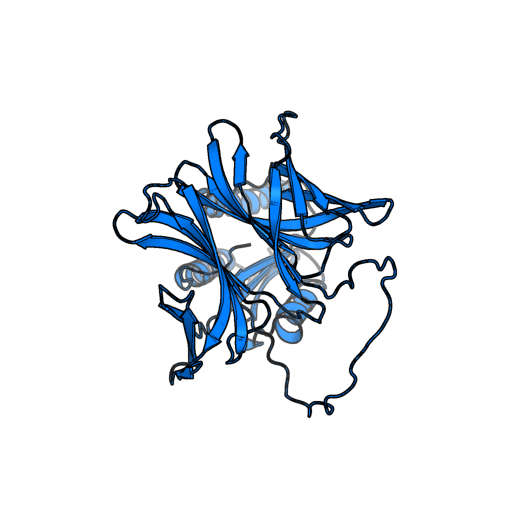22 -3.126 1.785 1.00 82.31 184 THR A N 1
ATOM 1441 C CA . THR A 1 184 ? -10.190 -2.875 2.356 1.00 82.31 184 THR A CA 1
ATOM 1442 C C . THR A 1 184 ? -10.073 -1.420 2.788 1.00 82.31 184 THR A C 1
ATOM 1444 O O . THR A 1 184 ? -10.328 -0.524 1.985 1.00 82.31 184 THR A O 1
ATOM 1447 N N . SER A 1 185 ? -9.604 -1.188 4.011 1.00 85.25 185 SER A N 1
ATOM 1448 C CA . SER A 1 185 ? -9.223 0.140 4.493 1.00 85.25 185 SER A CA 1
ATOM 1449 C C . SER A 1 185 ? -7.706 0.288 4.461 1.00 85.25 185 SER A C 1
ATOM 1451 O O . SER A 1 185 ? -6.975 -0.603 4.897 1.00 85.25 185 SER A O 1
ATOM 1453 N N . VAL A 1 186 ? -7.221 1.420 3.952 1.00 85.88 186 VAL A N 1
ATOM 1454 C CA . VAL A 1 186 ? -5.793 1.750 3.946 1.00 85.88 186 VAL A CA 1
ATOM 1455 C C . VAL A 1 186 ? -5.589 3.109 4.589 1.00 85.88 186 VAL A C 1
ATOM 1457 O O . VAL A 1 186 ? -6.215 4.086 4.189 1.00 85.88 186 VAL A O 1
ATOM 1460 N N . TYR A 1 187 ? -4.678 3.169 5.551 1.00 88.38 187 TYR A N 1
ATOM 1461 C CA . TYR A 1 187 ? -4.296 4.386 6.250 1.00 88.38 187 TYR A CA 1
ATOM 1462 C C . TYR A 1 187 ? -2.837 4.680 5.959 1.00 88.38 187 TYR A C 1
ATOM 1464 O O . TYR A 1 187 ? -1.984 3.791 5.986 1.00 88.38 187 TYR A O 1
ATOM 1472 N N . THR A 1 188 ? -2.535 5.946 5.703 1.00 87.94 188 THR A N 1
ATOM 1473 C CA . THR A 1 188 ? -1.164 6.395 5.483 1.00 87.94 188 THR A CA 1
ATOM 1474 C C . THR A 1 188 ? -0.798 7.470 6.475 1.00 87.94 188 THR A C 1
ATOM 1476 O O . THR A 1 188 ? -1.624 8.310 6.817 1.00 87.94 188 THR A O 1
ATOM 1479 N N . GLY A 1 189 ? 0.458 7.485 6.892 1.00 85.38 189 GLY A N 1
ATOM 1480 C CA . GLY A 1 189 ? 0.933 8.464 7.855 1.00 85.38 189 GLY A CA 1
ATOM 1481 C C . GLY A 1 189 ? 2.437 8.630 7.801 1.00 85.38 189 GLY A C 1
ATOM 1482 O O . GLY A 1 189 ? 3.081 8.306 6.796 1.00 85.38 189 GLY A O 1
ATOM 1483 N N . LYS A 1 190 ? 2.987 9.133 8.904 1.00 89.88 190 LYS A N 1
ATOM 1484 C CA . LYS A 1 190 ? 4.420 9.325 9.099 1.00 89.88 190 LYS A CA 1
ATOM 1485 C C . LYS A 1 190 ? 4.895 8.594 10.345 1.00 89.88 190 LYS A C 1
ATOM 1487 O O . LYS A 1 190 ? 4.314 8.753 11.413 1.00 89.88 190 LYS A O 1
ATOM 1492 N N . LEU A 1 191 ? 5.984 7.849 10.207 1.00 87.56 191 LEU A N 1
ATOM 1493 C CA . LEU A 1 191 ? 6.720 7.245 11.303 1.00 87.56 191 LEU A CA 1
ATOM 1494 C C . LEU A 1 191 ? 7.915 8.117 11.662 1.00 87.56 191 LEU A C 1
ATOM 1496 O O . LEU A 1 191 ? 8.778 8.416 10.831 1.00 87.56 191 LEU A O 1
ATOM 1500 N N . ASN A 1 192 ? 7.967 8.471 12.939 1.00 88.19 192 ASN A N 1
ATOM 1501 C CA . ASN A 1 192 ? 9.139 9.032 13.580 1.00 88.19 192 ASN A CA 1
ATOM 1502 C C . ASN A 1 192 ? 9.518 8.116 14.739 1.00 88.19 192 ASN A C 1
ATOM 1504 O O . ASN A 1 192 ? 8.788 8.005 15.720 1.00 88.19 192 ASN A O 1
ATOM 1508 N N . TRP A 1 193 ? 10.660 7.450 14.607 1.00 86.62 193 TRP A N 1
ATOM 1509 C CA . TRP A 1 193 ? 11.206 6.553 15.612 1.00 86.62 193 TRP A CA 1
ATOM 1510 C C . TRP A 1 193 ? 12.708 6.784 15.743 1.00 86.62 193 TRP A C 1
ATOM 1512 O O . TRP A 1 193 ? 13.526 6.211 15.013 1.00 86.62 193 TRP A O 1
ATOM 1522 N N . LEU A 1 194 ? 13.061 7.658 16.689 1.00 90.94 194 LEU A N 1
ATOM 1523 C CA . LEU A 1 194 ? 14.438 8.052 16.985 1.00 90.94 194 LEU A CA 1
ATOM 1524 C C . LEU A 1 194 ? 15.204 8.429 15.699 1.00 90.94 194 LEU A C 1
ATOM 1526 O O . LEU A 1 194 ? 14.729 9.207 14.874 1.00 90.94 194 LEU A O 1
ATOM 1530 N N . LYS A 1 195 ? 16.411 7.882 15.524 1.00 89.69 195 LYS A N 1
ATOM 1531 C CA . LYS A 1 195 ? 17.204 8.022 14.295 1.00 89.69 195 LYS A CA 1
ATOM 1532 C C . LYS A 1 195 ? 16.857 6.989 13.225 1.00 89.69 195 LYS A C 1
ATOM 1534 O O . LYS A 1 195 ? 17.326 7.114 12.101 1.00 89.69 195 LYS A O 1
ATOM 1539 N N . ASN A 1 196 ? 16.109 5.950 13.586 1.00 88.31 196 ASN A N 1
ATOM 1540 C CA . ASN A 1 196 ? 15.901 4.783 12.739 1.00 88.31 196 ASN A CA 1
ATOM 1541 C C . ASN A 1 196 ? 14.831 5.030 11.675 1.00 88.31 196 ASN A C 1
ATOM 1543 O O . ASN A 1 196 ? 14.993 4.577 10.544 1.00 88.31 196 ASN A O 1
ATOM 1547 N N . ALA A 1 197 ? 13.790 5.794 12.005 1.00 91.75 197 ALA A N 1
ATOM 1548 C CA . ALA A 1 197 ? 12.797 6.282 11.056 1.00 91.75 197 ALA A CA 1
ATOM 1549 C C . ALA A 1 197 ? 12.561 7.779 11.281 1.00 91.75 197 ALA A C 1
ATOM 1551 O O . ALA A 1 197 ? 12.198 8.197 12.378 1.00 91.75 197 ALA A O 1
ATOM 1552 N N . GLN A 1 198 ? 12.791 8.587 10.252 1.00 91.00 198 GLN A N 1
ATOM 1553 C CA . GLN A 1 198 ? 12.641 10.036 10.269 1.00 91.00 198 GLN A CA 1
ATOM 1554 C C . GLN A 1 198 ? 11.730 10.461 9.122 1.00 91.00 198 GLN A C 1
ATOM 1556 O O . GLN A 1 198 ? 12.136 10.483 7.957 1.00 91.00 198 GLN A O 1
ATOM 1561 N N . ASN A 1 199 ? 10.494 10.821 9.470 1.00 90.81 199 ASN A N 1
ATOM 1562 C CA . ASN A 1 199 ? 9.456 11.239 8.532 1.00 90.81 199 ASN A CA 1
ATOM 1563 C C . ASN A 1 199 ? 9.177 10.203 7.421 1.00 90.81 199 ASN A C 1
ATOM 1565 O O . ASN A 1 199 ? 8.878 10.564 6.276 1.00 90.81 199 ASN A O 1
ATOM 1569 N N . GLU A 1 200 ? 9.291 8.918 7.762 1.00 93.31 200 GLU A N 1
ATOM 1570 C CA . GLU A 1 200 ? 9.081 7.809 6.830 1.00 93.31 200 GLU A CA 1
ATOM 1571 C C . GLU A 1 200 ? 7.592 7.544 6.641 1.00 93.31 200 GLU A C 1
ATOM 1573 O O . GLU A 1 200 ? 6.825 7.566 7.601 1.00 93.31 200 GLU A O 1
ATOM 1578 N N . MET A 1 201 ? 7.153 7.309 5.409 1.00 93.25 201 MET A N 1
ATOM 1579 C CA . MET A 1 201 ? 5.771 6.927 5.152 1.00 93.25 201 MET A CA 1
ATOM 1580 C C . MET A 1 201 ? 5.462 5.555 5.755 1.00 93.25 201 MET A C 1
ATOM 1582 O O . MET A 1 201 ? 6.186 4.588 5.517 1.00 93.25 201 MET A O 1
ATOM 1586 N N . ILE A 1 202 ? 4.338 5.471 6.465 1.00 93.94 202 ILE A N 1
ATOM 1587 C CA . ILE A 1 202 ? 3.704 4.198 6.817 1.00 93.94 202 ILE A CA 1
ATOM 1588 C C . ILE A 1 202 ? 2.463 3.989 5.966 1.00 93.94 202 ILE A C 1
ATOM 1590 O O . ILE A 1 202 ? 1.759 4.949 5.650 1.00 93.94 202 ILE A O 1
ATOM 1594 N N . THR A 1 203 ? 2.196 2.734 5.627 1.00 95.94 203 THR A N 1
ATOM 1595 C CA . THR A 1 203 ? 0.960 2.280 4.988 1.00 95.94 203 THR A CA 1
ATOM 1596 C C . THR A 1 203 ? 0.406 1.121 5.810 1.00 95.94 203 THR A C 1
ATOM 1598 O O . THR A 1 203 ? 1.001 0.046 5.839 1.00 95.94 203 THR A O 1
ATOM 1601 N N . LEU A 1 204 ? -0.696 1.357 6.516 1.00 94.50 204 LEU A N 1
ATOM 1602 C CA . LEU A 1 204 ? -1.437 0.360 7.284 1.00 94.50 204 LEU A CA 1
ATOM 1603 C C . LEU A 1 204 ? -2.611 -0.128 6.432 1.00 94.50 204 LEU A C 1
ATOM 1605 O O . LEU A 1 204 ? -3.466 0.666 6.053 1.00 94.50 204 LEU A O 1
ATOM 1609 N N . VAL A 1 205 ? -2.660 -1.420 6.137 1.00 92.31 205 VAL A N 1
ATOM 1610 C CA . VAL A 1 205 ? -3.694 -2.049 5.314 1.00 92.31 205 VAL A CA 1
ATOM 1611 C C . VAL A 1 205 ? -4.499 -3.018 6.167 1.00 92.31 205 VAL A C 1
ATOM 1613 O O . VAL A 1 205 ? -3.949 -3.943 6.766 1.00 92.31 205 VAL A O 1
ATOM 1616 N N . ILE A 1 206 ? -5.814 -2.820 6.188 1.00 89.62 206 ILE A N 1
ATOM 1617 C CA . ILE A 1 206 ? -6.784 -3.631 6.922 1.00 89.62 206 ILE A CA 1
ATOM 1618 C C . ILE A 1 206 ? -7.760 -4.219 5.896 1.00 89.62 206 ILE A C 1
ATOM 1620 O O . ILE A 1 206 ? -8.665 -3.521 5.438 1.00 89.62 206 ILE A O 1
ATOM 1624 N N . PRO A 1 207 ? -7.574 -5.490 5.496 1.00 83.69 207 PRO A N 1
ATOM 1625 C CA . PRO A 1 207 ? -8.363 -6.126 4.445 1.00 83.69 207 PRO A CA 1
ATOM 1626 C C . PRO A 1 207 ? -9.853 -6.296 4.700 1.00 83.69 207 PRO A C 1
ATOM 1628 O O . PRO A 1 207 ? -10.541 -6.604 3.748 1.00 83.69 207 PRO A O 1
ATOM 1631 N N . VAL A 1 208 ? -10.352 -6.237 5.935 1.00 78.75 208 VAL A N 1
ATOM 1632 C CA . VAL A 1 208 ? -11.790 -6.428 6.206 1.00 78.75 208 VAL A CA 1
ATOM 1633 C C . VAL A 1 208 ? -12.223 -5.500 7.327 1.00 78.75 208 VAL A C 1
ATOM 1635 O O . VAL A 1 208 ? -12.999 -4.577 7.109 1.00 78.75 208 VAL A O 1
ATOM 1638 N N . ASP A 1 209 ? -11.714 -5.757 8.531 1.00 80.38 209 ASP A N 1
ATOM 1639 C CA . ASP A 1 209 ? -12.108 -5.044 9.738 1.00 80.38 209 ASP A CA 1
ATOM 1640 C C . ASP A 1 209 ? -11.116 -5.281 10.878 1.00 80.38 209 ASP A C 1
ATOM 1642 O O . ASP A 1 209 ? -10.309 -6.214 10.825 1.00 80.38 209 ASP A O 1
ATOM 1646 N N . ILE A 1 210 ? -11.231 -4.496 11.948 1.00 83.31 210 ILE A N 1
ATOM 1647 C CA . ILE A 1 210 ? -10.490 -4.735 13.186 1.00 83.31 210 ILE A CA 1
ATOM 1648 C C . ILE A 1 210 ? -11.278 -5.708 14.056 1.00 83.31 210 ILE A C 1
ATOM 1650 O O . ILE A 1 210 ? -12.301 -5.378 14.654 1.00 83.31 210 ILE A O 1
ATOM 1654 N N . SER A 1 211 ? -10.781 -6.937 14.139 1.00 88.38 211 SER A N 1
ATOM 1655 C CA . SER A 1 211 ? -11.274 -7.967 15.053 1.00 88.38 211 SER A CA 1
ATOM 1656 C C . SER A 1 211 ? -10.148 -8.934 15.406 1.00 88.38 211 SER A C 1
ATOM 1658 O O . SER A 1 211 ? -9.156 -9.032 14.686 1.00 88.38 211 SER A O 1
ATOM 1660 N N . ASN A 1 212 ? -10.274 -9.642 16.530 1.00 91.88 212 ASN A N 1
ATOM 1661 C CA . ASN A 1 212 ? -9.259 -10.613 16.941 1.00 91.88 212 ASN A CA 1
ATOM 1662 C C . ASN A 1 212 ? -9.074 -11.689 15.861 1.00 91.88 212 ASN A C 1
ATOM 1664 O O . ASN A 1 212 ? -10.032 -12.355 15.473 1.00 91.88 212 ASN A O 1
ATOM 1668 N N . GLY A 1 213 ? -7.835 -11.866 15.402 1.00 90.19 213 GLY A N 1
ATOM 1669 C CA . GLY A 1 213 ? -7.496 -12.801 14.331 1.00 90.19 213 GLY A CA 1
ATOM 1670 C C . GLY A 1 213 ? -7.651 -12.246 12.912 1.00 90.19 213 GLY A C 1
ATOM 1671 O O . GLY A 1 213 ? -7.249 -12.925 11.970 1.00 90.19 213 GLY A O 1
ATOM 1672 N N . ALA A 1 214 ? -8.183 -11.032 12.732 1.00 89.38 214 ALA A N 1
ATOM 1673 C CA . ALA A 1 214 ? -8.231 -10.394 11.420 1.00 89.38 214 ALA A CA 1
ATOM 1674 C C . ALA A 1 214 ? -6.835 -9.959 10.967 1.00 89.38 214 ALA A C 1
ATOM 1676 O O . ALA A 1 214 ? -6.036 -9.483 11.775 1.00 89.38 214 ALA A O 1
ATOM 1677 N N . HIS A 1 215 ? -6.556 -10.109 9.671 1.00 91.06 215 HIS A N 1
ATOM 1678 C CA . HIS A 1 215 ? -5.269 -9.735 9.094 1.00 91.06 215 HIS A CA 1
ATOM 1679 C C . HIS A 1 215 ? -5.030 -8.221 9.160 1.00 91.06 215 HIS A C 1
ATOM 1681 O O . HIS A 1 215 ? -5.944 -7.425 8.944 1.00 91.06 215 HIS A O 1
ATOM 1687 N N . VAL A 1 216 ? -3.773 -7.841 9.370 1.00 93.38 216 VAL A N 1
ATOM 1688 C CA . VAL A 1 216 ? -3.282 -6.469 9.272 1.00 93.38 216 VAL A CA 1
ATOM 1689 C C . VAL A 1 216 ? -1.896 -6.456 8.637 1.00 93.38 216 VAL A C 1
ATOM 1691 O O . VAL A 1 216 ? -1.024 -7.257 8.980 1.00 93.38 216 VAL A O 1
ATOM 1694 N N . GLY A 1 217 ? -1.710 -5.539 7.690 1.00 95.38 217 GLY A N 1
ATOM 1695 C CA . GLY A 1 217 ? -0.427 -5.252 7.064 1.00 95.38 217 GLY A CA 1
ATOM 1696 C C . GLY A 1 217 ? 0.079 -3.876 7.478 1.00 95.38 217 GLY A C 1
ATOM 1697 O O . GLY A 1 217 ? -0.650 -2.902 7.326 1.00 95.38 217 GLY A O 1
ATOM 1698 N N . LEU A 1 218 ? 1.313 -3.762 7.964 1.00 96.94 218 LEU A N 1
ATOM 1699 C CA . LEU A 1 218 ? 1.985 -2.478 8.173 1.00 96.94 218 LEU A CA 1
ATOM 1700 C C . LEU A 1 218 ? 3.274 -2.445 7.357 1.00 96.94 218 LEU A C 1
ATOM 1702 O O . LEU A 1 218 ? 4.174 -3.263 7.551 1.00 96.94 218 LEU A O 1
ATOM 1706 N N . TYR A 1 219 ? 3.365 -1.473 6.455 1.00 98.00 219 TYR A N 1
ATOM 1707 C CA . TYR A 1 219 ? 4.462 -1.360 5.505 1.00 98.00 219 TYR A CA 1
ATOM 1708 C C . TYR A 1 219 ? 5.130 -0.001 5.613 1.00 98.00 219 TYR A C 1
ATOM 1710 O O . TYR A 1 219 ? 4.478 1.037 5.488 1.00 98.00 219 TYR A O 1
ATOM 1718 N N . TYR A 1 220 ? 6.441 -0.009 5.809 1.00 96.06 220 TYR A N 1
ATOM 1719 C CA . TYR A 1 220 ? 7.257 1.196 5.829 1.00 96.06 220 TYR A CA 1
ATOM 1720 C C . TYR A 1 220 ? 8.694 0.871 5.428 1.00 96.06 220 TYR A C 1
ATOM 1722 O O . TYR A 1 220 ? 9.023 -0.264 5.078 1.00 96.06 220 TYR A O 1
ATOM 1730 N N . GLU A 1 221 ? 9.563 1.871 5.465 1.00 96.12 221 GLU A N 1
ATOM 1731 C CA . GLU A 1 221 ? 11.003 1.665 5.385 1.00 96.12 221 GLU A CA 1
ATOM 1732 C C . GLU A 1 221 ? 11.727 2.360 6.531 1.00 96.12 221 GLU A C 1
ATOM 1734 O O . GLU A 1 221 ? 11.281 3.381 7.050 1.00 96.12 221 GLU A O 1
ATOM 1739 N N . TRP A 1 222 ? 12.873 1.808 6.914 1.00 96.12 222 TRP A N 1
ATOM 1740 C CA . TRP A 1 222 ? 13.788 2.458 7.837 1.00 96.12 222 TRP A CA 1
ATOM 1741 C C . TRP A 1 222 ? 14.567 3.560 7.125 1.00 96.12 222 TRP A C 1
ATOM 1743 O O . TRP A 1 222 ? 15.153 3.319 6.069 1.00 96.12 222 TRP A O 1
ATOM 1753 N N . THR A 1 223 ? 14.716 4.724 7.757 1.00 95.56 223 THR A N 1
ATOM 1754 C CA . THR A 1 223 ? 15.769 5.678 7.376 1.00 95.56 223 THR A CA 1
ATOM 1755 C C . THR A 1 223 ? 17.135 5.006 7.509 1.00 95.56 223 THR A C 1
ATOM 1757 O O . THR A 1 223 ? 17.962 5.072 6.596 1.00 95.56 223 THR A O 1
ATOM 1760 N N . VAL A 1 224 ? 17.344 4.308 8.629 1.00 96.00 224 VAL A N 1
ATOM 1761 C CA . VAL A 1 224 ? 18.478 3.418 8.880 1.00 96.00 224 VAL A CA 1
ATOM 1762 C C . VAL A 1 224 ? 18.074 2.337 9.886 1.00 96.00 224 VAL A C 1
ATOM 1764 O O . VAL A 1 224 ? 17.577 2.639 10.972 1.00 96.00 224 VAL A O 1
ATOM 1767 N N . ASP A 1 225 ? 18.258 1.067 9.535 1.00 92.06 225 ASP A N 1
ATOM 1768 C CA . ASP A 1 225 ? 17.945 -0.042 10.439 1.00 92.06 225 ASP A CA 1
ATOM 1769 C C . ASP A 1 225 ? 19.004 -0.195 11.553 1.00 92.06 225 ASP A C 1
ATOM 1771 O O . ASP A 1 225 ? 20.002 0.534 11.612 1.00 92.06 225 ASP A O 1
ATOM 1775 N N . SER A 1 226 ? 18.788 -1.133 12.478 1.00 89.75 226 SER A N 1
ATOM 1776 C CA . SER A 1 226 ? 19.724 -1.404 13.581 1.00 89.75 226 SER A CA 1
ATOM 1777 C C . SER A 1 226 ? 21.094 -1.918 13.117 1.00 89.75 226 SER A C 1
ATOM 1779 O O . SER A 1 226 ? 22.070 -1.774 13.852 1.00 89.75 226 SER A O 1
ATOM 1781 N N . ALA A 1 227 ? 21.187 -2.458 11.898 1.00 94.06 227 ALA A N 1
ATOM 1782 C CA . ALA A 1 227 ? 22.424 -2.904 11.263 1.00 94.06 227 ALA A CA 1
ATOM 1783 C C . ALA A 1 227 ? 23.109 -1.796 10.436 1.00 94.06 227 ALA A C 1
ATOM 1785 O O . ALA A 1 227 ? 24.164 -2.028 9.847 1.00 94.06 227 ALA A O 1
ATOM 1786 N N . GLY A 1 228 ? 22.542 -0.585 10.387 1.00 94.69 228 GLY A N 1
ATOM 1787 C CA . GLY A 1 228 ? 23.086 0.536 9.622 1.00 94.69 228 GLY A CA 1
ATOM 1788 C C . GLY A 1 228 ? 22.661 0.567 8.149 1.00 94.69 228 GLY A C 1
ATOM 1789 O O . GLY A 1 228 ? 23.149 1.411 7.392 1.00 94.69 228 GLY A O 1
ATOM 1790 N N . VAL A 1 229 ? 21.750 -0.310 7.723 1.00 96.56 229 VAL A N 1
ATOM 1791 C CA . VAL A 1 229 ? 21.242 -0.363 6.348 1.00 96.56 229 VAL A CA 1
ATOM 1792 C C . VAL A 1 229 ? 20.200 0.730 6.149 1.00 96.56 229 VAL A C 1
ATOM 1794 O O . VAL A 1 229 ? 19.181 0.785 6.835 1.00 96.56 229 VAL A O 1
ATOM 1797 N N . LYS A 1 230 ? 20.450 1.618 5.186 1.00 96.69 230 LYS A N 1
ATOM 1798 C CA . LYS A 1 230 ? 19.543 2.722 4.852 1.00 96.69 230 LYS A CA 1
ATOM 1799 C C . LYS A 1 230 ? 18.410 2.265 3.945 1.00 96.69 230 LYS A C 1
ATOM 1801 O O . LYS A 1 230 ? 18.638 1.442 3.059 1.00 96.69 230 LYS A O 1
ATOM 1806 N N . LYS A 1 231 ? 17.231 2.877 4.102 1.00 95.81 231 LYS A N 1
ATOM 1807 C CA . LYS A 1 231 ? 16.057 2.658 3.238 1.00 95.81 231 LYS A CA 1
ATOM 1808 C C . LYS A 1 231 ? 15.708 1.181 3.092 1.00 95.81 231 LYS A C 1
ATOM 1810 O O . LYS A 1 231 ? 15.413 0.702 1.999 1.00 95.81 231 LYS A O 1
ATOM 1815 N N . LYS A 1 232 ? 15.805 0.414 4.173 1.00 97.38 232 LYS A N 1
ATOM 1816 C CA . LYS A 1 232 ? 15.412 -0.995 4.155 1.00 97.38 232 LYS A CA 1
ATOM 1817 C C . LYS A 1 232 ? 13.910 -1.078 4.383 1.00 97.38 232 LYS A C 1
ATOM 1819 O O . LYS A 1 232 ? 13.426 -0.543 5.376 1.00 97.38 232 LYS A O 1
ATOM 1824 N N . ASN A 1 233 ? 13.195 -1.742 3.480 1.00 97.75 233 ASN A N 1
ATOM 1825 C CA . ASN A 1 233 ? 11.772 -2.009 3.671 1.00 97.75 233 ASN A CA 1
ATOM 1826 C C . ASN A 1 233 ? 11.567 -2.874 4.921 1.00 97.75 233 ASN A C 1
ATOM 1828 O O . ASN A 1 233 ? 12.319 -3.822 5.156 1.00 97.75 233 ASN A O 1
ATOM 1832 N N . HIS A 1 234 ? 10.549 -2.535 5.700 1.00 96.25 234 HIS A N 1
ATOM 1833 C CA . HIS A 1 234 ? 10.112 -3.274 6.873 1.00 96.25 234 HIS A CA 1
ATOM 1834 C C . HIS A 1 234 ? 8.617 -3.524 6.747 1.00 96.25 234 HIS A C 1
ATOM 1836 O O . HIS A 1 234 ? 7.804 -2.600 6.812 1.00 96.25 234 HIS A O 1
ATOM 1842 N N . TYR A 1 235 ? 8.275 -4.778 6.484 1.00 97.56 235 TYR A N 1
ATOM 1843 C CA . TYR A 1 235 ? 6.924 -5.205 6.158 1.00 97.56 235 TYR A CA 1
ATOM 1844 C C . TYR A 1 235 ? 6.446 -6.192 7.208 1.00 97.56 235 TYR A C 1
ATOM 1846 O O . TYR A 1 235 ? 7.096 -7.204 7.464 1.00 97.56 235 TYR A O 1
ATOM 1854 N N . ILE A 1 236 ? 5.305 -5.882 7.806 1.00 95.62 236 ILE A N 1
ATOM 1855 C CA . ILE A 1 236 ? 4.688 -6.667 8.864 1.00 95.62 236 ILE A CA 1
ATOM 1856 C C . ILE A 1 236 ? 3.352 -7.153 8.318 1.00 95.62 236 ILE A C 1
ATOM 1858 O O . ILE A 1 236 ? 2.516 -6.339 7.940 1.00 95.62 236 ILE A O 1
ATOM 1862 N N . ASN A 1 237 ? 3.158 -8.469 8.268 1.00 94.31 237 ASN A N 1
ATOM 1863 C CA . ASN A 1 237 ? 1.895 -9.107 7.897 1.00 94.31 237 ASN A CA 1
ATOM 1864 C C . ASN A 1 237 ? 1.520 -10.061 9.028 1.00 94.31 237 ASN A C 1
ATOM 1866 O O . ASN A 1 237 ? 2.205 -11.059 9.255 1.00 94.31 237 ASN A O 1
ATOM 1870 N N . THR A 1 238 ? 0.490 -9.714 9.788 1.00 94.81 238 THR A N 1
ATOM 1871 C CA . THR A 1 238 ? 0.133 -10.411 11.027 1.00 94.81 238 THR A CA 1
ATOM 1872 C C . THR A 1 238 ? -1.371 -10.299 11.273 1.00 94.81 238 THR A C 1
ATOM 1874 O O . THR A 1 238 ? -2.138 -9.990 10.361 1.00 94.81 238 THR A O 1
ATOM 1877 N N . ILE A 1 239 ? -1.811 -10.589 12.492 1.00 94.50 239 ILE A N 1
ATOM 1878 C CA . ILE A 1 239 ? -3.205 -10.502 12.914 1.00 94.50 239 ILE A CA 1
ATOM 1879 C C . ILE A 1 239 ? -3.372 -9.537 14.084 1.00 94.50 239 ILE A C 1
ATOM 1881 O O . ILE A 1 239 ? -2.508 -9.454 14.958 1.00 94.50 239 ILE A O 1
ATOM 1885 N N . PHE A 1 240 ? -4.520 -8.866 14.131 1.00 95.19 240 PHE A N 1
ATOM 1886 C CA . PHE A 1 240 ? -4.940 -8.109 15.302 1.00 95.19 240 PHE A CA 1
ATOM 1887 C C . PHE A 1 240 ? -5.200 -9.024 16.504 1.00 95.19 240 PHE A C 1
ATOM 1889 O O . PHE A 1 240 ? -5.722 -10.139 16.381 1.00 95.19 240 PHE A O 1
ATOM 1896 N N . ARG A 1 241 ? -4.868 -8.509 17.685 1.00 95.50 241 ARG A N 1
ATOM 1897 C CA . ARG A 1 241 ? -5.069 -9.106 19.004 1.00 95.50 241 ARG A CA 1
ATOM 1898 C C . ARG A 1 241 ? -5.611 -8.048 19.958 1.00 95.50 241 ARG A C 1
ATOM 1900 O O . ARG A 1 241 ? -5.589 -6.858 19.654 1.00 95.50 241 ARG A O 1
ATOM 1907 N N . GLU A 1 242 ? -6.119 -8.510 21.097 1.00 94.75 242 GLU A N 1
ATOM 1908 C CA . GLU A 1 242 ? -6.602 -7.655 22.191 1.00 94.75 242 GLU A CA 1
ATOM 1909 C C . GLU A 1 242 ? -7.598 -6.579 21.723 1.00 94.75 242 GLU A C 1
ATOM 1911 O O . GLU A 1 242 ? -7.650 -5.472 22.258 1.00 94.75 242 GLU A O 1
ATOM 1916 N N . VAL A 1 243 ? -8.404 -6.912 20.706 1.00 95.00 243 VAL A N 1
ATOM 1917 C CA . VAL A 1 243 ? -9.353 -5.965 20.128 1.00 95.00 243 VAL A CA 1
ATOM 1918 C C . VAL A 1 243 ? -10.469 -5.674 21.124 1.00 95.00 243 VAL A C 1
ATOM 1920 O O . VAL A 1 243 ? -11.154 -6.589 21.588 1.00 95.00 243 VAL A O 1
ATOM 1923 N N . THR A 1 244 ? -10.664 -4.394 21.425 1.00 93.69 244 THR A N 1
ATOM 1924 C CA . THR A 1 244 ? -11.682 -3.892 22.350 1.00 93.69 244 THR A CA 1
ATOM 1925 C C . THR A 1 244 ? -12.398 -2.688 21.749 1.00 93.69 244 THR A C 1
ATOM 1927 O O . THR A 1 244 ? -11.790 -1.858 21.077 1.00 93.69 244 THR A O 1
ATOM 1930 N N . THR A 1 245 ? -13.704 -2.592 21.991 1.00 92.56 245 THR A N 1
ATOM 1931 C CA . THR A 1 245 ? -14.483 -1.385 21.695 1.00 92.56 245 THR A CA 1
ATOM 1932 C C . THR A 1 245 ? -14.557 -0.551 22.964 1.00 92.56 245 THR A C 1
ATOM 1934 O O . THR A 1 245 ? -14.977 -1.046 24.013 1.00 92.56 245 THR A O 1
ATOM 1937 N N . LEU A 1 246 ? -14.113 0.696 22.879 1.00 88.44 246 LEU A N 1
ATOM 1938 C CA . LEU A 1 246 ? -14.119 1.649 23.975 1.00 88.44 246 LEU A CA 1
ATOM 1939 C C . LEU A 1 246 ? -15.523 2.262 24.149 1.00 88.44 246 LEU A C 1
ATOM 1941 O O . LEU A 1 246 ? -16.333 2.239 23.220 1.00 88.44 246 LEU A O 1
ATOM 1945 N N . PRO A 1 247 ? -15.846 2.832 25.327 1.00 85.88 247 PRO A N 1
ATOM 1946 C CA . PRO A 1 247 ? -17.169 3.411 25.583 1.00 85.88 247 PRO A CA 1
ATOM 1947 C C . PRO A 1 247 ? -17.576 4.547 24.633 1.00 85.88 247 PRO A C 1
ATOM 1949 O O . PRO A 1 247 ? -18.765 4.818 24.498 1.00 85.88 247 PRO A O 1
ATOM 1952 N N . ASN A 1 248 ? -16.609 5.213 23.998 1.00 79.12 248 ASN A N 1
ATOM 1953 C CA . ASN A 1 248 ? -16.830 6.272 23.011 1.00 79.12 248 ASN A CA 1
ATOM 1954 C C . ASN A 1 248 ? -17.060 5.746 21.582 1.00 79.12 248 ASN A C 1
ATOM 1956 O O . ASN A 1 248 ? -17.202 6.558 20.681 1.00 79.12 248 ASN A O 1
ATOM 1960 N N . GLY A 1 249 ? -17.095 4.426 21.378 1.00 83.94 249 GLY A N 1
ATOM 1961 C CA . GLY A 1 249 ? -17.265 3.802 20.063 1.00 83.94 249 GLY A CA 1
ATOM 1962 C C . GLY A 1 249 ? -15.951 3.405 19.388 1.00 83.94 249 GLY A C 1
ATOM 1963 O O . GLY A 1 249 ? -15.965 2.508 18.544 1.00 83.94 249 GLY A O 1
ATOM 1964 N N . ASP A 1 250 ? -14.819 3.985 19.802 1.00 86.25 250 ASP A N 1
ATOM 1965 C CA . ASP A 1 250 ? -13.509 3.692 19.218 1.00 86.25 250 ASP A CA 1
ATOM 1966 C C . ASP A 1 250 ? -13.174 2.201 19.309 1.00 86.25 250 ASP A C 1
ATOM 1968 O O . ASP A 1 250 ? -13.449 1.529 20.308 1.00 86.25 250 ASP A O 1
ATOM 1972 N N . VAL A 1 251 ? -12.510 1.681 18.282 1.00 89.69 251 VAL A N 1
ATOM 1973 C CA . VAL A 1 251 ? -12.018 0.304 18.264 1.00 89.69 251 VAL A CA 1
ATOM 1974 C C . VAL A 1 251 ? -10.508 0.316 18.397 1.00 89.69 251 VAL A C 1
ATOM 1976 O O . VAL A 1 251 ? -9.797 0.838 17.542 1.00 89.69 251 VAL A O 1
ATOM 1979 N N . LYS A 1 252 ? -10.010 -0.305 19.459 1.00 92.75 252 LYS A N 1
ATOM 1980 C CA . LYS A 1 252 ? -8.585 -0.447 19.738 1.00 92.75 252 LYS A CA 1
ATOM 1981 C C . LYS A 1 252 ? -8.147 -1.885 19.500 1.00 92.75 252 LYS A C 1
ATOM 1983 O O . LYS A 1 252 ? -8.867 -2.804 19.875 1.00 92.75 252 LYS A O 1
ATOM 1988 N N . GLY A 1 253 ? -6.970 -2.087 18.922 1.00 92.75 253 GLY A N 1
ATOM 1989 C CA . GLY A 1 253 ? -6.356 -3.401 18.733 1.00 92.75 253 GLY A CA 1
ATOM 1990 C C . GLY A 1 253 ? -4.834 -3.321 18.708 1.00 92.75 253 GLY A C 1
ATOM 1991 O O . GLY A 1 253 ? -4.260 -2.265 18.441 1.00 92.75 253 GLY A O 1
ATOM 1992 N N . THR A 1 254 ? -4.176 -4.442 18.981 1.00 94.62 254 THR A N 1
ATOM 1993 C CA . THR A 1 254 ? -2.714 -4.551 18.981 1.00 94.62 254 THR A CA 1
ATOM 1994 C C . THR A 1 254 ? -2.236 -5.581 17.967 1.00 94.62 254 THR A C 1
ATOM 1996 O O . THR A 1 254 ? -2.960 -6.504 17.596 1.00 94.62 254 THR A O 1
ATOM 1999 N N . PHE A 1 255 ? -1.010 -5.417 17.487 1.00 95.00 255 PHE A N 1
ATOM 2000 C CA . PHE A 1 255 ? -0.281 -6.442 16.746 1.00 95.00 255 PHE A CA 1
ATOM 2001 C C . PHE A 1 255 ? 1.224 -6.235 16.920 1.00 95.00 255 PHE A C 1
ATOM 2003 O O . PHE A 1 255 ? 1.663 -5.184 17.380 1.00 95.00 255 PHE A O 1
ATOM 2010 N N . ASP A 1 256 ? 2.030 -7.225 16.558 1.00 93.19 256 ASP A N 1
ATOM 2011 C CA . ASP A 1 256 ? 3.481 -7.161 16.707 1.00 93.19 256 ASP A CA 1
ATOM 2012 C C . ASP A 1 256 ? 4.211 -7.869 15.559 1.00 93.19 256 ASP A C 1
ATOM 2014 O O . ASP A 1 256 ? 3.613 -8.630 14.790 1.00 93.19 256 ASP A O 1
ATOM 2018 N N . ASP A 1 257 ? 5.508 -7.590 15.444 1.00 89.19 257 ASP A N 1
ATOM 2019 C CA . ASP A 1 257 ? 6.442 -8.277 14.543 1.00 89.19 257 ASP A CA 1
ATOM 2020 C C . ASP A 1 257 ? 7.472 -9.141 15.299 1.00 89.19 257 ASP A C 1
ATOM 2022 O O . ASP A 1 257 ? 8.525 -9.489 14.760 1.00 89.19 257 ASP A O 1
ATOM 2026 N N . GLY A 1 258 ? 7.186 -9.469 16.565 1.00 90.44 258 GLY A N 1
ATOM 2027 C CA . GLY A 1 258 ? 8.099 -10.140 17.490 1.00 90.44 258 GLY A CA 1
ATOM 2028 C C . GLY A 1 258 ? 9.162 -9.238 18.134 1.00 90.44 258 GLY A C 1
ATOM 2029 O O . GLY A 1 258 ? 9.844 -9.687 19.055 1.00 90.44 258 GLY A O 1
ATOM 2030 N N . VAL A 1 259 ? 9.311 -7.983 17.692 1.00 88.38 259 VAL A N 1
ATOM 2031 C CA . VAL A 1 259 ? 10.273 -7.012 18.249 1.00 88.38 259 VAL A CA 1
ATOM 2032 C C . VAL A 1 259 ? 9.569 -5.748 18.736 1.00 88.38 259 VAL A C 1
ATOM 2034 O O . VAL A 1 259 ? 9.860 -5.256 19.827 1.00 88.38 259 VAL A O 1
ATOM 2037 N N . TYR A 1 260 ? 8.643 -5.229 17.939 1.00 88.62 260 TYR A N 1
ATOM 2038 C CA . TYR A 1 260 ? 7.854 -4.042 18.218 1.00 88.62 260 TYR A CA 1
ATOM 2039 C C . TYR A 1 260 ? 6.382 -4.415 18.341 1.00 88.62 260 TYR A C 1
ATOM 2041 O O . TYR A 1 260 ? 5.842 -5.153 17.517 1.00 88.62 260 TYR A O 1
ATOM 2049 N N . THR A 1 261 ? 5.725 -3.855 19.351 1.00 90.75 261 THR A N 1
ATOM 2050 C CA . THR A 1 261 ? 4.271 -3.905 19.493 1.00 90.75 261 THR A CA 1
ATOM 2051 C C . THR A 1 261 ? 3.677 -2.595 19.001 1.00 90.75 261 THR A C 1
ATOM 2053 O O . THR A 1 261 ? 4.138 -1.512 19.362 1.00 90.75 261 THR A O 1
ATOM 2056 N N . PHE A 1 262 ? 2.640 -2.712 18.185 1.00 91.56 262 PHE A N 1
ATOM 2057 C CA . PHE A 1 262 ? 1.882 -1.614 17.621 1.00 91.56 262 PHE A CA 1
ATOM 2058 C C . PHE A 1 262 ? 0.490 -1.620 18.227 1.00 91.56 262 PHE A C 1
ATOM 2060 O O . PHE A 1 262 ? -0.170 -2.656 18.313 1.00 91.56 262 PHE A O 1
ATOM 2067 N N . GLU A 1 263 ? 0.047 -0.438 18.622 1.00 93.69 263 GLU A N 1
ATOM 2068 C CA . GLU A 1 263 ? -1.307 -0.188 19.075 1.00 93.69 263 GLU A CA 1
ATOM 2069 C C . GLU A 1 263 ? -2.003 0.680 18.031 1.00 93.69 263 GLU A C 1
ATOM 2071 O O . GLU A 1 263 ? -1.479 1.719 17.625 1.00 93.69 263 GLU A O 1
ATOM 2076 N N . VAL A 1 264 ? -3.173 0.237 17.584 1.00 89.69 264 VAL A N 1
ATOM 2077 C CA . VAL A 1 264 ? -4.020 0.966 16.646 1.00 89.69 264 VAL A CA 1
ATOM 2078 C C . VAL A 1 264 ? -5.332 1.274 17.338 1.00 89.69 264 VAL A C 1
ATOM 2080 O O . VAL A 1 264 ? -5.998 0.370 17.839 1.00 89.69 264 VAL A O 1
ATOM 2083 N N . THR A 1 265 ? -5.713 2.543 17.309 1.00 87.88 265 THR A N 1
ATOM 2084 C CA . THR A 1 265 ? -7.037 3.007 17.715 1.00 87.88 265 THR A CA 1
ATOM 2085 C C . THR A 1 265 ? -7.705 3.599 16.487 1.00 87.88 265 THR A C 1
ATOM 2087 O O . THR A 1 265 ? -7.181 4.538 15.892 1.00 87.88 265 THR A O 1
ATOM 2090 N N . MET A 1 266 ? -8.835 3.025 16.094 1.00 84.12 266 MET A N 1
ATOM 2091 C CA . MET A 1 266 ? -9.740 3.620 15.121 1.00 84.12 266 MET A CA 1
ATOM 2092 C C . MET A 1 266 ? -10.783 4.414 15.870 1.00 84.12 266 MET A C 1
ATOM 2094 O O . MET A 1 266 ? -11.507 3.850 16.692 1.00 84.12 266 MET A O 1
ATOM 2098 N N . HIS A 1 267 ? -10.841 5.704 15.577 1.00 80.25 267 HIS A N 1
ATOM 2099 C CA . HIS A 1 267 ? -11.831 6.578 16.168 1.00 80.25 267 HIS A CA 1
ATOM 2100 C C . HIS A 1 267 ? -13.194 6.357 15.511 1.00 80.25 267 HIS A C 1
ATOM 2102 O O . HIS A 1 267 ? -13.282 6.205 14.290 1.00 80.25 267 HIS A O 1
ATOM 2108 N N . ASP A 1 268 ? -14.246 6.286 16.327 1.00 68.94 268 ASP A N 1
ATOM 2109 C CA . ASP A 1 268 ? -15.626 6.326 15.842 1.00 68.94 268 ASP A CA 1
ATOM 2110 C C . ASP A 1 268 ? -15.962 7.778 15.498 1.00 68.94 268 ASP A C 1
ATOM 2112 O O . ASP A 1 268 ? -16.625 8.495 16.250 1.00 68.94 268 ASP A O 1
ATOM 2116 N N . ASP A 1 269 ? -15.435 8.241 14.366 1.00 56.66 269 ASP A N 1
ATOM 2117 C CA . ASP A 1 269 ? -15.733 9.569 13.849 1.00 56.66 269 ASP A CA 1
ATOM 2118 C C . ASP A 1 269 ? -17.156 9.546 13.270 1.00 56.66 269 ASP A C 1
ATOM 2120 O O . ASP A 1 269 ? -17.376 9.408 12.068 1.00 56.66 269 ASP A O 1
ATOM 2124 N N . GLN A 1 270 ? -18.153 9.675 14.152 1.00 46.47 270 GLN A N 1
ATOM 2125 C CA . GLN A 1 270 ? -19.589 9.690 13.834 1.00 46.47 270 GLN A CA 1
ATOM 2126 C C . GLN A 1 270 ? -20.046 10.869 12.953 1.00 46.47 270 GLN A C 1
ATOM 2128 O O . GLN A 1 270 ? -21.243 11.127 12.844 1.00 46.47 270 GLN A O 1
ATOM 2133 N N . GLN A 1 271 ? -19.143 11.616 12.321 1.00 47.56 271 GLN A N 1
ATOM 2134 C CA . GLN A 1 271 ? -19.510 12.716 11.434 1.00 47.56 271 GLN A CA 1
ATOM 2135 C C . GLN A 1 271 ? -19.162 12.385 9.994 1.00 47.56 271 GLN A C 1
ATOM 2137 O O . GLN A 1 271 ? -18.190 12.872 9.427 1.00 47.56 271 GLN A O 1
ATOM 2142 N N . VAL A 1 272 ? -20.023 11.581 9.379 1.00 51.84 272 VAL A N 1
ATOM 2143 C CA . VAL A 1 272 ? -20.045 11.442 7.927 1.00 51.84 272 VAL A CA 1
ATOM 2144 C C . VAL A 1 272 ? -21.149 12.355 7.407 1.00 51.84 272 VAL A C 1
ATOM 2146 O O . VAL A 1 272 ? -22.310 11.970 7.394 1.00 51.84 272 VAL A O 1
ATOM 2149 N N . THR A 1 273 ? -20.807 13.586 7.024 1.00 49.84 273 THR A N 1
ATOM 2150 C CA . THR A 1 273 ? -21.771 14.519 6.418 1.00 49.84 273 THR A CA 1
ATOM 2151 C C . THR A 1 273 ? -21.529 14.614 4.916 1.00 49.84 273 THR A C 1
ATOM 2153 O O . THR A 1 273 ? -20.422 14.889 4.454 1.00 49.84 273 THR A O 1
ATOM 2156 N N . ALA A 1 274 ? -22.572 14.367 4.126 1.00 53.84 274 ALA A N 1
ATOM 2157 C CA . ALA A 1 274 ? -22.544 14.566 2.681 1.00 53.84 274 ALA A CA 1
ATOM 2158 C C . ALA A 1 274 ? -23.356 15.804 2.314 1.00 53.84 274 ALA A C 1
ATOM 2160 O O . ALA A 1 274 ? -24.489 15.964 2.767 1.00 53.84 274 ALA A O 1
ATOM 2161 N N . LEU A 1 275 ? -22.796 16.647 1.445 1.00 56.41 275 LEU A N 1
ATOM 2162 C CA . LEU A 1 275 ? -23.498 17.784 0.862 1.00 56.41 275 LEU A CA 1
ATOM 2163 C C . LEU A 1 275 ? -23.632 17.562 -0.647 1.00 56.41 275 LEU A C 1
ATOM 2165 O O . LEU A 1 275 ? -22.651 17.607 -1.390 1.00 56.41 275 LEU A O 1
ATOM 2169 N N . ILE A 1 276 ? -24.861 17.340 -1.111 1.00 58.34 276 ILE A N 1
ATOM 2170 C CA . ILE A 1 276 ? -25.170 17.274 -2.542 1.00 58.34 276 ILE A CA 1
ATOM 2171 C C . ILE A 1 276 ? -25.528 18.679 -3.014 1.00 58.34 276 ILE A C 1
ATOM 2173 O O . ILE A 1 276 ? -26.467 19.277 -2.491 1.00 58.34 276 ILE A O 1
ATOM 2177 N N . VAL A 1 277 ? -24.814 19.201 -4.012 1.00 58.06 277 VAL A N 1
ATOM 2178 C CA . VAL A 1 277 ? -25.049 20.549 -4.542 1.00 58.06 277 VAL A CA 1
ATOM 2179 C C . VAL A 1 277 ? -25.403 20.458 -6.016 1.00 58.06 277 VAL A C 1
ATOM 2181 O O . VAL A 1 277 ? -24.617 19.978 -6.837 1.00 58.06 277 VAL A O 1
ATOM 2184 N N . ARG A 1 278 ? -26.587 20.955 -6.375 1.00 60.09 278 ARG A N 1
ATOM 2185 C CA . ARG A 1 278 ? -27.034 20.993 -7.770 1.00 60.09 278 ARG A CA 1
ATOM 2186 C C . ARG A 1 278 ? -27.267 22.418 -8.250 1.00 60.09 278 ARG A C 1
ATOM 2188 O O . ARG A 1 278 ? -28.039 23.167 -7.651 1.00 60.09 278 ARG A O 1
ATOM 2195 N N . PHE A 1 279 ? -26.659 22.723 -9.395 1.00 56.28 279 PHE A N 1
ATOM 2196 C CA . PHE A 1 279 ? -26.869 23.947 -10.162 1.00 56.28 279 PHE A CA 1
ATOM 2197 C C . PHE A 1 279 ? -27.462 23.581 -11.523 1.00 56.28 279 PHE A C 1
ATOM 2199 O O . PHE A 1 279 ? -26.756 23.115 -12.417 1.00 56.28 279 PHE A O 1
ATOM 2206 N N . SER A 1 280 ? -28.773 23.744 -11.699 1.00 53.69 280 SER A N 1
ATOM 2207 C CA . SER A 1 280 ? -29.403 23.405 -12.982 1.00 53.69 280 SER A CA 1
ATOM 2208 C C . SER A 1 280 ? -30.748 24.087 -13.186 1.00 53.69 280 SER A C 1
ATOM 2210 O O . SER A 1 280 ? -31.424 24.420 -12.218 1.00 53.69 280 SER A O 1
ATOM 2212 N N . ALA A 1 281 ? -31.170 24.183 -14.444 1.00 48.94 281 ALA A N 1
ATOM 2213 C CA . ALA A 1 281 ? -32.556 24.415 -14.831 1.00 48.94 281 ALA A CA 1
ATOM 2214 C C . ALA A 1 281 ? -33.217 23.076 -15.228 1.00 48.94 281 ALA A C 1
ATOM 2216 O O . ALA A 1 281 ? -32.613 22.299 -15.969 1.00 48.94 281 ALA A O 1
ATOM 2217 N N . GLY A 1 282 ? -34.446 22.809 -14.763 1.00 54.47 282 GLY A N 1
ATOM 2218 C CA . GLY A 1 282 ? -35.254 21.644 -15.173 1.00 54.47 282 GLY A CA 1
ATOM 2219 C C . GLY A 1 282 ? -35.368 20.490 -14.159 1.00 54.47 282 GLY A C 1
ATOM 2220 O O . GLY A 1 282 ? -34.873 20.557 -13.033 1.00 54.47 282 GLY A O 1
ATOM 2221 N N . THR A 1 283 ? -36.063 19.417 -14.559 1.00 55.62 283 THR A N 1
ATOM 2222 C CA . THR A 1 283 ? -36.404 18.257 -13.708 1.00 55.62 283 THR A CA 1
ATOM 2223 C C . THR A 1 283 ? -35.162 17.538 -13.163 1.00 55.62 283 THR A C 1
ATOM 2225 O O . THR A 1 283 ? -34.163 17.390 -13.866 1.00 55.62 283 THR A O 1
ATOM 2228 N N . ASP A 1 284 ? -35.200 17.120 -11.892 1.00 59.16 284 ASP A N 1
ATOM 2229 C CA . ASP A 1 284 ? -34.119 16.372 -11.234 1.00 59.16 284 ASP A CA 1
ATOM 2230 C C . ASP A 1 284 ? -34.302 14.862 -11.334 1.00 59.16 284 ASP A C 1
ATOM 2232 O O . ASP A 1 284 ? -35.311 14.328 -10.876 1.00 59.16 284 ASP A O 1
ATOM 2236 N N . HIS A 1 285 ? -33.288 14.176 -11.850 1.00 62.72 285 HIS A N 1
ATOM 2237 C CA . HIS A 1 285 ? -33.190 12.719 -11.778 1.00 62.72 285 HIS A CA 1
ATOM 2238 C C . HIS A 1 285 ? -31.893 12.245 -11.109 1.00 62.72 285 HIS A C 1
ATOM 2240 O O . HIS A 1 285 ? -31.800 11.076 -10.757 1.00 62.72 285 HIS A O 1
ATOM 2246 N N . GLY A 1 286 ? -30.901 13.121 -10.921 1.00 58.62 286 GLY A N 1
ATOM 2247 C CA . GLY A 1 286 ? -29.569 12.746 -10.436 1.00 58.62 286 GLY A CA 1
ATOM 2248 C C . GLY A 1 286 ? -29.441 12.840 -8.920 1.00 58.62 286 GLY A C 1
ATOM 2249 O O . GLY A 1 286 ? -28.903 11.935 -8.288 1.00 58.62 286 GLY A O 1
ATOM 2250 N N . THR A 1 287 ? -29.992 13.893 -8.317 1.00 64.88 287 THR A N 1
ATOM 2251 C CA . THR A 1 287 ? -29.896 14.127 -6.869 1.00 64.88 287 THR A CA 1
ATOM 2252 C C . THR A 1 287 ? -30.515 12.994 -6.041 1.00 64.88 287 THR A C 1
ATOM 2254 O O . THR A 1 287 ? -29.849 12.521 -5.118 1.00 64.88 287 THR A O 1
ATOM 2257 N N . PRO A 1 288 ? -31.717 12.469 -6.374 1.00 67.25 288 PRO A N 1
ATOM 2258 C CA . PRO A 1 288 ? -32.292 11.347 -5.633 1.00 67.25 288 PRO A CA 1
ATOM 2259 C C . PRO A 1 288 ? -31.477 10.054 -5.775 1.00 67.25 288 PRO A C 1
ATOM 2261 O O . PRO A 1 288 ? -31.398 9.282 -4.827 1.00 67.25 288 PRO A O 1
ATOM 2264 N N . LEU A 1 289 ? -30.833 9.827 -6.929 1.00 66.50 289 LEU A N 1
ATOM 2265 C CA . LEU A 1 289 ? -29.982 8.651 -7.150 1.00 66.50 289 LEU A CA 1
ATOM 2266 C C . LEU A 1 289 ? -28.707 8.711 -6.306 1.00 66.50 289 LEU A C 1
ATOM 2268 O O . LEU A 1 289 ? -28.299 7.705 -5.732 1.00 66.50 289 LEU A O 1
ATOM 2272 N N . VAL A 1 290 ? -28.092 9.890 -6.202 1.00 60.66 290 VAL A N 1
ATOM 2273 C CA . VAL A 1 290 ? -26.901 10.090 -5.369 1.00 60.66 290 VAL A CA 1
ATOM 2274 C C . VAL A 1 290 ? -27.248 9.996 -3.883 1.00 60.66 290 VAL A C 1
ATOM 2276 O O . VAL A 1 290 ? -26.511 9.379 -3.121 1.00 60.66 290 VAL A O 1
ATOM 2279 N N . GLN A 1 291 ? -28.399 10.524 -3.469 1.00 67.81 291 GLN A N 1
ATOM 2280 C CA . GLN A 1 291 ? -28.891 10.368 -2.101 1.00 67.81 291 GLN A CA 1
ATOM 2281 C C . GLN A 1 291 ? -29.183 8.899 -1.755 1.00 67.81 291 GLN A C 1
ATOM 2283 O O . GLN A 1 291 ? -28.797 8.429 -0.683 1.00 67.81 291 GLN A O 1
ATOM 2288 N N . ASP A 1 292 ? -29.801 8.155 -2.672 1.00 70.31 292 ASP A N 1
ATOM 2289 C CA . ASP A 1 292 ? -30.010 6.713 -2.535 1.00 70.31 292 ASP A CA 1
ATOM 2290 C C . ASP A 1 292 ? -28.681 5.955 -2.467 1.00 70.31 292 ASP A C 1
ATOM 2292 O O . ASP A 1 292 ? -28.523 5.065 -1.636 1.00 70.31 292 ASP A O 1
ATOM 2296 N N . MET A 1 293 ? -27.697 6.323 -3.289 1.00 66.56 293 MET A N 1
ATOM 2297 C CA . MET A 1 293 ? -26.356 5.745 -3.234 1.00 66.56 293 MET A CA 1
ATOM 2298 C C . MET A 1 293 ? -25.706 5.961 -1.864 1.00 66.56 293 MET A C 1
ATOM 2300 O O . MET A 1 293 ? -25.248 4.998 -1.247 1.00 66.56 293 MET A O 1
ATOM 2304 N N . LEU A 1 294 ? -25.709 7.196 -1.361 1.00 58.72 294 LEU A N 1
ATOM 2305 C CA . LEU A 1 294 ? -25.125 7.526 -0.062 1.00 58.72 294 LEU A CA 1
ATOM 2306 C C . LEU A 1 294 ? -25.802 6.741 1.068 1.00 58.72 294 LEU A C 1
ATOM 2308 O O . LEU A 1 294 ? -25.137 6.077 1.859 1.00 58.72 294 LEU A O 1
ATOM 2312 N N . THR A 1 295 ? -27.131 6.752 1.112 1.00 61.56 295 THR A N 1
ATOM 2313 C CA . THR A 1 295 ? -27.880 6.195 2.248 1.00 61.56 295 THR A CA 1
ATOM 2314 C C . THR A 1 295 ? -28.058 4.679 2.186 1.00 61.56 295 THR A C 1
ATOM 2316 O O . THR A 1 295 ? -27.934 3.994 3.200 1.00 61.56 295 THR A O 1
ATOM 2319 N N . LYS A 1 296 ? -28.313 4.111 1.001 1.00 65.56 296 LYS A N 1
ATOM 2320 C CA . LYS A 1 296 ? -28.597 2.673 0.837 1.00 65.56 296 LYS A CA 1
ATOM 2321 C C . LYS A 1 296 ? -27.347 1.839 0.588 1.00 65.56 296 LYS A C 1
ATOM 2323 O O . LYS A 1 296 ? -27.351 0.649 0.908 1.00 65.56 296 LYS A O 1
ATOM 2328 N N . HIS A 1 297 ? -26.303 2.426 0.001 1.00 54.00 297 HIS A N 1
ATOM 2329 C CA . HIS A 1 297 ? -25.113 1.684 -0.428 1.00 54.00 297 HIS A CA 1
ATOM 2330 C C . HIS A 1 297 ? -23.843 2.090 0.317 1.00 54.00 297 HIS A C 1
ATOM 2332 O O . HIS A 1 297 ? -23.004 1.227 0.564 1.00 54.00 297 HIS A O 1
ATOM 2338 N N . LEU A 1 298 ? -23.727 3.354 0.728 1.00 52.97 298 LEU A N 1
ATOM 2339 C CA . LEU A 1 298 ? -22.560 3.869 1.448 1.00 52.97 298 LEU A CA 1
ATOM 2340 C C . LEU A 1 298 ? -22.832 4.094 2.943 1.00 52.97 298 LEU A C 1
ATOM 2342 O O . LEU A 1 298 ? -21.984 4.617 3.646 1.00 52.97 298 LEU A O 1
ATOM 2346 N N . GLY A 1 299 ? -23.984 3.671 3.466 1.00 53.34 299 GLY A N 1
ATOM 2347 C CA . GLY A 1 299 ? -24.231 3.628 4.911 1.00 53.34 299 GLY A CA 1
ATOM 2348 C C . GLY A 1 299 ? -24.392 4.986 5.600 1.00 53.34 299 GLY A C 1
ATOM 2349 O O . GLY A 1 299 ? -24.339 5.032 6.825 1.00 53.34 299 GLY A O 1
ATOM 2350 N N . PHE A 1 300 ? -24.616 6.068 4.849 1.00 60.28 300 PHE A N 1
ATOM 2351 C CA . PHE A 1 300 ? -24.956 7.371 5.424 1.00 60.28 300 PHE A CA 1
ATOM 2352 C C . PHE A 1 300 ? -26.335 7.298 6.085 1.00 60.28 300 PHE A C 1
ATOM 2354 O O . PHE A 1 300 ? -27.279 6.758 5.495 1.00 60.28 300 PHE A O 1
ATOM 2361 N N . ALA A 1 301 ? -26.502 7.880 7.276 1.00 62.34 301 ALA A N 1
ATOM 2362 C CA . ALA A 1 301 ? -27.851 8.105 7.771 1.00 62.34 301 ALA A CA 1
ATOM 2363 C C . ALA A 1 301 ? -28.524 9.182 6.912 1.00 62.34 301 ALA A C 1
ATOM 2365 O O . ALA A 1 301 ? -27.896 10.130 6.444 1.00 62.34 301 ALA A O 1
ATOM 2366 N N . GLN A 1 302 ? -29.836 9.061 6.718 1.00 68.00 302 GLN A N 1
ATOM 2367 C CA . GLN A 1 302 ? -30.615 10.046 5.964 1.00 68.00 302 GLN A CA 1
ATOM 2368 C C . GLN A 1 302 ? -30.501 11.465 6.560 1.00 68.00 302 GLN A C 1
ATOM 2370 O O . GLN A 1 302 ? -30.618 12.439 5.823 1.00 68.00 302 GLN A O 1
ATOM 2375 N N . SER A 1 303 ? -30.277 11.579 7.876 1.00 65.62 303 SER A N 1
ATOM 2376 C CA . SER A 1 303 ? -30.044 12.846 8.585 1.00 65.62 303 SER A CA 1
ATOM 2377 C C . SER A 1 303 ? -28.728 13.526 8.219 1.00 65.62 303 SER A C 1
ATOM 2379 O O . SER A 1 303 ? -28.613 14.734 8.406 1.00 65.62 303 SER A O 1
ATOM 2381 N N . ASP A 1 304 ? -27.771 12.767 7.688 1.00 63.62 304 ASP A N 1
ATOM 2382 C CA . ASP A 1 304 ? -26.394 13.219 7.485 1.00 63.62 304 ASP A CA 1
ATOM 2383 C C . ASP A 1 304 ? -26.110 13.529 6.005 1.00 63.62 304 ASP A C 1
ATOM 2385 O O . ASP A 1 304 ? -25.009 13.936 5.634 1.00 63.62 304 ASP A O 1
ATOM 2389 N N . VAL A 1 305 ? -27.120 13.364 5.142 1.00 61.19 305 VAL A N 1
ATOM 2390 C CA . VAL A 1 305 ? -27.090 13.769 3.735 1.00 61.19 305 VAL A CA 1
ATOM 2391 C C . VAL A 1 305 ? -27.908 15.042 3.570 1.00 61.19 305 VAL A C 1
ATOM 2393 O O . VAL A 1 305 ? -29.140 15.006 3.498 1.00 61.19 305 VAL A O 1
ATOM 2396 N N . GLU A 1 306 ? -27.223 16.176 3.473 1.00 66.12 306 GLU A N 1
ATOM 2397 C CA . GLU A 1 306 ? -27.850 17.452 3.160 1.00 66.12 306 GLU A CA 1
ATOM 2398 C C . GLU A 1 306 ? -27.873 17.668 1.641 1.00 66.12 306 GLU A C 1
ATOM 2400 O O . GLU A 1 306 ? -26.871 17.522 0.940 1.00 66.12 306 GLU A O 1
ATOM 2405 N N . VAL A 1 307 ? -29.043 18.021 1.110 1.00 62.31 307 VAL A N 1
ATOM 2406 C CA . VAL A 1 307 ? -29.236 18.291 -0.316 1.00 62.31 307 VAL A CA 1
ATOM 2407 C C . VAL A 1 307 ? -29.535 19.767 -0.500 1.00 62.31 307 VAL A C 1
ATOM 2409 O O . VAL A 1 307 ? -30.540 20.271 0.001 1.00 62.31 307 VAL A O 1
ATOM 2412 N N . TYR A 1 308 ? -28.686 20.453 -1.257 1.00 63.00 308 TYR A N 1
ATOM 2413 C CA . TYR A 1 308 ? -28.876 21.845 -1.623 1.00 63.00 308 TYR A CA 1
ATOM 2414 C C . TYR A 1 308 ? -29.133 21.983 -3.124 1.00 63.00 308 TYR A C 1
ATOM 2416 O O . TYR A 1 308 ? -28.331 21.572 -3.966 1.00 63.00 308 TYR A O 1
ATOM 2424 N N . PHE A 1 309 ? -30.271 22.586 -3.460 1.00 59.09 309 PHE A N 1
ATOM 2425 C CA . PHE A 1 309 ? -30.742 22.731 -4.831 1.00 59.09 309 PHE A CA 1
ATOM 2426 C C . PHE A 1 309 ? -30.922 24.208 -5.183 1.00 59.09 309 PHE A C 1
ATOM 2428 O O . PHE A 1 309 ? -31.712 24.905 -4.542 1.00 59.09 309 PHE A O 1
ATOM 2435 N N . LEU A 1 310 ? -30.218 24.668 -6.222 1.00 53.34 310 LEU A N 1
ATOM 2436 C CA . LEU A 1 310 ? -30.428 25.983 -6.822 1.00 53.34 310 LEU A CA 1
ATOM 2437 C C . LEU A 1 310 ? -31.014 25.825 -8.232 1.00 53.34 310 LEU A C 1
ATOM 2439 O O . LEU A 1 310 ? -30.328 25.391 -9.163 1.00 53.34 310 LEU A O 1
ATOM 2443 N N . ASP A 1 311 ? -32.290 26.197 -8.380 1.00 55.78 311 ASP A N 1
ATOM 2444 C CA . ASP A 1 311 ? -33.011 26.168 -9.655 1.00 55.78 311 ASP A CA 1
ATOM 2445 C C . ASP A 1 311 ? -32.784 27.466 -10.430 1.00 55.78 311 ASP A C 1
ATOM 2447 O O . ASP A 1 311 ? -33.424 28.493 -10.183 1.00 55.78 311 ASP A O 1
ATOM 2451 N N . LEU A 1 312 ? -31.884 27.414 -11.407 1.00 53.62 312 LEU A N 1
ATOM 2452 C CA . LEU A 1 312 ? -31.552 28.584 -12.221 1.00 53.62 312 LEU A CA 1
ATOM 2453 C C . LEU A 1 312 ? -32.711 29.006 -13.142 1.00 53.62 312 LEU A C 1
ATOM 2455 O O . LEU A 1 312 ? -32.725 30.141 -13.608 1.00 53.62 312 LEU A O 1
ATOM 2459 N N . SER A 1 313 ? -33.720 28.146 -13.359 1.00 51.78 313 SER A N 1
ATOM 2460 C CA . SER A 1 313 ? -34.913 28.491 -14.152 1.00 51.78 313 SER A CA 1
ATOM 2461 C C . SER A 1 313 ? -35.910 29.391 -13.414 1.00 51.78 313 SER A C 1
ATOM 2463 O O . SER A 1 313 ? -36.833 29.924 -14.028 1.00 51.78 313 SER A O 1
ATOM 2465 N N . LYS A 1 314 ? -35.724 29.579 -12.101 1.00 50.38 314 LYS A N 1
ATOM 2466 C CA . LYS A 1 314 ? -36.606 30.381 -11.240 1.00 50.38 314 LYS A CA 1
ATOM 2467 C C . LYS A 1 314 ? -35.994 31.713 -10.805 1.00 50.38 314 LYS A C 1
ATOM 2469 O O . LYS A 1 314 ? -36.671 32.491 -10.131 1.00 50.38 314 LYS A O 1
ATOM 2474 N N . GLN A 1 315 ? -34.758 32.024 -11.208 1.00 44.34 315 GLN A N 1
ATOM 2475 C CA . GLN A 1 315 ? -34.163 33.338 -10.949 1.00 44.34 315 GLN A CA 1
ATOM 2476 C C . GLN A 1 315 ? -34.860 34.418 -11.788 1.00 44.34 315 GLN A C 1
ATOM 2478 O O . GLN A 1 315 ? -34.696 34.494 -13.002 1.00 44.34 315 GLN A O 1
ATOM 2483 N N . GLY A 1 316 ? -35.662 35.244 -11.112 1.00 48.38 316 GLY A N 1
ATOM 2484 C CA . GLY A 1 316 ? -36.483 36.304 -11.708 1.00 48.38 316 GLY A CA 1
ATOM 2485 C C . GLY A 1 316 ? -37.953 36.264 -11.278 1.00 48.38 316 GLY A C 1
ATOM 2486 O O . GLY A 1 316 ? -38.649 37.267 -11.411 1.00 48.38 316 GLY A O 1
ATOM 2487 N N . ALA A 1 317 ? -38.420 35.153 -10.699 1.00 38.91 317 ALA A N 1
ATOM 2488 C CA . ALA A 1 317 ? -39.677 35.099 -9.959 1.00 38.91 317 ALA A CA 1
ATOM 2489 C C . ALA A 1 317 ? -39.364 35.278 -8.465 1.00 38.91 317 ALA A C 1
ATOM 2491 O O . ALA A 1 317 ? -38.519 34.575 -7.917 1.00 38.91 317 ALA A O 1
ATOM 2492 N N . SER A 1 318 ? -39.995 36.264 -7.826 1.00 43.78 318 SER A N 1
ATOM 2493 C CA . SER A 1 318 ? -39.744 36.687 -6.442 1.00 43.78 318 SER A CA 1
ATOM 2494 C C . SER A 1 318 ? -39.526 35.513 -5.473 1.00 43.78 318 SER A C 1
ATOM 2496 O O . SER A 1 318 ? -40.460 34.748 -5.225 1.00 43.78 318 SER A O 1
ATOM 2498 N N . GLY A 1 319 ? -38.324 35.395 -4.894 1.00 40.31 319 GLY A N 1
ATOM 2499 C CA . GLY A 1 319 ? -38.105 34.525 -3.730 1.00 40.31 319 GLY A CA 1
ATOM 2500 C C . GLY A 1 319 ? -36.733 33.866 -3.562 1.00 40.31 319 GLY A C 1
ATOM 2501 O O . GLY A 1 319 ? -36.465 33.373 -2.472 1.00 40.31 319 GLY A O 1
ATOM 2502 N N . GLN A 1 320 ? -35.848 33.854 -4.563 1.00 39.34 320 GLN A N 1
ATOM 2503 C CA . GLN A 1 320 ? -34.461 33.394 -4.372 1.00 39.34 320 GLN A CA 1
ATOM 2504 C C . GLN A 1 320 ? -33.467 34.511 -4.674 1.00 39.34 320 GLN A C 1
ATOM 2506 O O . GLN A 1 320 ? -32.890 34.608 -5.754 1.00 39.34 320 GLN A O 1
ATOM 2511 N N . ASP A 1 321 ? -33.324 35.372 -3.673 1.00 44.00 321 ASP A N 1
ATOM 2512 C CA . ASP A 1 321 ? -32.362 36.464 -3.612 1.00 44.00 321 ASP A CA 1
ATOM 2513 C C . ASP A 1 321 ? -30.933 35.962 -3.253 1.00 44.00 321 ASP A C 1
ATOM 2515 O O . ASP A 1 321 ? -30.762 34.819 -2.804 1.00 44.00 321 ASP A O 1
ATOM 2519 N N . PRO A 1 322 ? -29.897 36.821 -3.393 1.00 39.22 322 PRO A N 1
ATOM 2520 C CA . PRO A 1 322 ? -28.486 36.590 -3.024 1.00 39.22 322 PRO A CA 1
ATOM 2521 C C . PRO A 1 322 ? -28.153 35.791 -1.735 1.00 39.22 322 PRO A C 1
ATOM 2523 O O . PRO A 1 322 ? -27.071 35.195 -1.695 1.00 39.22 322 PRO A O 1
ATOM 2526 N N . PRO A 1 323 ? -29.005 35.712 -0.686 1.00 42.56 323 PRO A N 1
ATOM 2527 C CA . PRO A 1 323 ? -28.894 34.767 0.427 1.00 42.56 323 PRO A CA 1
ATOM 2528 C C . PRO A 1 323 ? -28.535 33.320 0.066 1.00 42.56 323 PRO A C 1
ATOM 2530 O O . PRO A 1 323 ? -27.832 32.698 0.853 1.00 42.56 323 PRO A O 1
ATOM 2533 N N . ALA A 1 324 ? -28.912 32.781 -1.100 1.00 52.06 324 ALA A N 1
ATOM 2534 C CA . ALA A 1 324 ? -28.563 31.396 -1.455 1.00 52.06 324 ALA A CA 1
ATOM 2535 C C . ALA A 1 324 ? -27.040 31.159 -1.553 1.00 52.06 324 ALA A C 1
ATOM 2537 O O . ALA A 1 324 ? -26.534 30.132 -1.101 1.00 52.06 324 ALA A O 1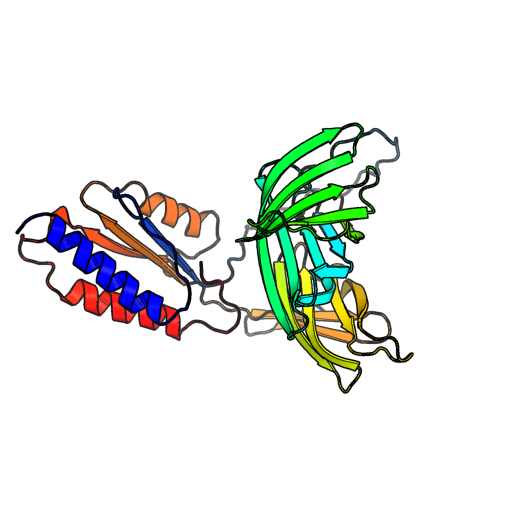
ATOM 2538 N N . VAL A 1 325 ? -26.286 32.140 -2.064 1.00 50.03 325 VAL A N 1
ATOM 2539 C CA . VAL A 1 325 ? -24.819 32.056 -2.190 1.00 50.03 325 VAL A CA 1
ATOM 2540 C C . VAL A 1 325 ? -24.138 32.248 -0.835 1.00 50.03 325 VAL A C 1
ATOM 2542 O O . VAL A 1 325 ? -23.180 31.547 -0.519 1.00 50.03 325 VAL A O 1
ATOM 2545 N N . ALA A 1 326 ? -24.638 33.169 -0.007 1.00 53.53 326 ALA A N 1
ATOM 2546 C CA . ALA A 1 326 ? -24.110 33.389 1.339 1.00 53.53 326 ALA A CA 1
ATOM 2547 C C . ALA A 1 326 ? -24.375 32.182 2.253 1.00 53.53 326 ALA A C 1
ATOM 2549 O O . ALA A 1 326 ? -23.469 31.724 2.944 1.00 53.53 326 ALA A O 1
ATOM 2550 N N . THR A 1 327 ? -25.584 31.616 2.208 1.00 56.81 327 THR A N 1
ATOM 2551 C CA . THR A 1 327 ? -25.944 30.400 2.945 1.00 56.81 327 THR A CA 1
ATOM 2552 C C . THR A 1 327 ? -25.153 29.193 2.454 1.00 56.81 327 THR A C 1
ATOM 2554 O O . THR A 1 327 ? -24.673 28.423 3.284 1.00 56.81 327 THR A O 1
ATOM 2557 N N . PHE A 1 328 ? -24.941 29.053 1.141 1.00 58.81 328 PHE A N 1
ATOM 2558 C CA . PHE A 1 328 ? -24.055 28.024 0.603 1.00 58.81 328 PHE A CA 1
ATOM 2559 C C . PHE A 1 328 ? -22.620 28.200 1.107 1.00 58.81 328 PHE A C 1
ATOM 2561 O O . PHE A 1 328 ? -22.055 27.251 1.631 1.00 58.81 328 PHE A O 1
ATOM 2568 N N . LYS A 1 329 ? -22.046 29.411 1.043 1.00 56.78 329 LYS A N 1
ATOM 2569 C CA . LYS A 1 329 ? -20.701 29.680 1.583 1.00 56.78 329 LYS A CA 1
ATOM 2570 C C . LYS A 1 329 ? -20.611 29.351 3.072 1.00 56.78 329 LYS A C 1
ATOM 2572 O O . LYS A 1 329 ? -19.625 28.753 3.482 1.00 56.78 329 LYS A O 1
ATOM 2577 N N . ILE A 1 330 ? -21.624 29.696 3.870 1.00 60.62 330 ILE A N 1
ATOM 2578 C CA . ILE A 1 330 ? -21.673 29.368 5.304 1.00 60.62 330 ILE A CA 1
ATOM 2579 C C . ILE A 1 330 ? -21.694 27.854 5.512 1.00 60.62 330 ILE A C 1
ATOM 2581 O O . ILE A 1 330 ? -20.907 27.351 6.304 1.00 60.62 330 ILE A O 1
ATOM 2585 N N . LYS A 1 331 ? -22.547 27.122 4.789 1.00 57.38 331 LYS A N 1
ATOM 2586 C CA . LYS A 1 331 ? -22.673 25.663 4.924 1.00 57.38 331 LYS A CA 1
ATOM 2587 C C . LYS A 1 331 ? -21.452 24.917 4.404 1.00 57.38 331 LYS A C 1
ATOM 2589 O O . LYS A 1 331 ? -20.963 24.025 5.079 1.00 57.38 331 LYS A O 1
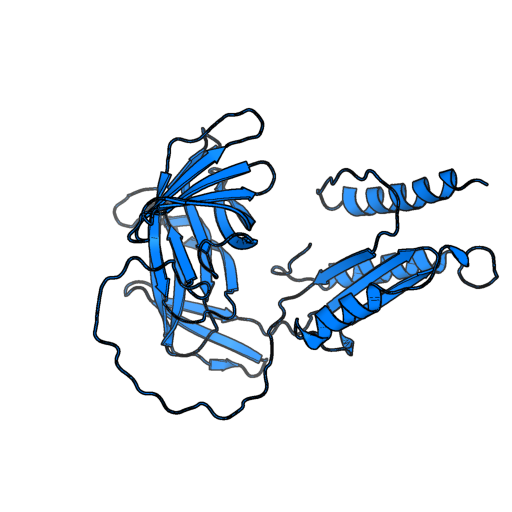ATOM 2594 N N . PHE A 1 332 ? -20.920 25.326 3.259 1.00 58.69 332 PHE A N 1
ATOM 2595 C CA . PHE A 1 332 ? -19.684 24.797 2.696 1.00 58.69 332 PHE A CA 1
ATOM 2596 C C . PHE A 1 332 ? -18.497 25.069 3.627 1.00 58.69 332 PHE A C 1
ATOM 2598 O O . PHE A 1 332 ? -17.720 24.170 3.910 1.00 58.69 332 PHE A O 1
ATOM 2605 N N . THR A 1 333 ? -18.393 26.280 4.185 1.00 55.84 333 THR A N 1
ATOM 2606 C CA . THR A 1 333 ? -17.355 26.592 5.180 1.00 55.84 333 THR A CA 1
ATOM 2607 C C . THR A 1 333 ? -17.544 25.760 6.442 1.00 55.84 333 THR A C 1
ATOM 2609 O O . THR A 1 333 ? -16.570 25.198 6.919 1.00 55.84 333 THR A O 1
ATOM 2612 N N . ALA A 1 334 ? -18.773 25.626 6.950 1.00 56.00 334 ALA A N 1
ATOM 2613 C CA . ALA A 1 334 ? -19.077 24.800 8.116 1.00 56.00 334 ALA A CA 1
ATOM 2614 C C . ALA A 1 334 ? -18.684 23.329 7.894 1.00 56.00 334 ALA A C 1
ATOM 2616 O O . ALA A 1 334 ? -18.023 22.751 8.755 1.00 56.00 334 ALA A O 1
ATOM 2617 N N . LEU A 1 335 ? -19.007 22.777 6.718 1.00 54.31 335 LEU A N 1
ATOM 2618 C CA . LEU A 1 335 ? -18.622 21.434 6.280 1.00 54.31 335 LEU A CA 1
ATOM 2619 C C . LEU A 1 335 ? -17.093 21.268 6.268 1.00 54.31 335 LEU A C 1
ATOM 2621 O O . LEU A 1 335 ? -16.574 20.305 6.817 1.00 54.31 335 LEU A O 1
ATOM 2625 N N . LEU A 1 336 ? -16.360 22.246 5.724 1.00 51.34 336 LEU A N 1
ATOM 2626 C CA . LEU A 1 336 ? -14.893 22.227 5.692 1.00 51.34 336 LEU A CA 1
ATOM 2627 C C . LEU A 1 336 ? -14.240 22.442 7.067 1.00 51.34 336 LEU A C 1
ATOM 2629 O O . LEU A 1 336 ? -13.164 21.912 7.318 1.00 51.34 336 LEU A O 1
ATOM 2633 N N . THR A 1 337 ? -14.847 23.234 7.955 1.00 49.53 337 THR A N 1
ATOM 2634 C CA . THR A 1 337 ? -14.298 23.526 9.293 1.00 49.53 337 THR A CA 1
ATOM 2635 C C . THR A 1 337 ? -14.579 22.437 10.323 1.00 49.53 337 THR A C 1
ATOM 2637 O O . THR A 1 337 ? -13.897 22.396 11.343 1.00 49.53 337 THR A O 1
ATOM 2640 N N . GLY A 1 338 ? -15.576 21.582 10.078 1.00 49.69 338 GLY A N 1
ATOM 2641 C CA . GLY A 1 338 ? -15.844 20.394 10.891 1.00 49.69 338 GLY A CA 1
ATOM 2642 C C . GLY A 1 338 ? -14.944 19.202 10.549 1.00 49.69 338 GLY A C 1
ATOM 2643 O O . GLY A 1 338 ? -14.894 18.251 11.325 1.00 49.69 338 GLY A O 1
ATOM 2644 N N . ALA A 1 339 ? -14.229 19.261 9.421 1.00 45.44 339 ALA A N 1
ATOM 2645 C CA . ALA A 1 339 ? -13.380 18.182 8.934 1.00 45.44 339 ALA A CA 1
ATOM 2646 C C . ALA A 1 339 ? -12.097 18.029 9.772 1.00 45.44 339 ALA A C 1
ATOM 2648 O O . ALA A 1 339 ? -11.415 19.010 10.088 1.00 45.44 339 ALA A O 1
ATOM 2649 N N . SER A 1 340 ? -11.754 16.788 10.113 1.00 40.09 340 SER A N 1
ATOM 2650 C CA . SER A 1 340 ? -10.545 16.423 10.857 1.00 40.09 340 SER A CA 1
ATOM 2651 C C . SER A 1 340 ? -9.493 15.787 9.942 1.00 40.09 340 SER A C 1
ATOM 2653 O O . SER A 1 340 ? -9.743 15.420 8.793 1.00 40.09 340 SER A O 1
ATOM 2655 N N . ALA A 1 341 ? -8.255 15.689 10.431 1.00 32.59 341 ALA A N 1
ATOM 2656 C CA . ALA A 1 341 ? -7.173 15.070 9.671 1.00 32.59 341 ALA A CA 1
ATOM 2657 C C . ALA A 1 341 ? -7.474 13.577 9.430 1.00 32.59 341 ALA A C 1
ATOM 2659 O O . ALA A 1 341 ? -7.374 12.775 10.352 1.00 32.59 341 ALA A O 1
ATOM 2660 N N . GLY A 1 342 ? -7.814 13.217 8.190 1.00 35.47 342 GLY A N 1
ATOM 2661 C CA . GLY A 1 342 ? -8.241 11.862 7.814 1.00 35.47 342 GLY A CA 1
ATOM 2662 C C . GLY A 1 342 ? -9.410 11.842 6.827 1.00 35.47 342 GLY A C 1
ATOM 2663 O O . GLY A 1 342 ? -9.639 10.818 6.185 1.00 35.47 342 GLY A O 1
ATOM 2664 N N . ASP A 1 343 ? -10.091 12.974 6.646 1.00 36.47 343 ASP A N 1
ATOM 2665 C CA . ASP A 1 343 ? -11.238 13.063 5.747 1.00 36.47 343 ASP A CA 1
ATOM 2666 C C . ASP A 1 343 ? -10.836 13.078 4.265 1.00 36.47 343 ASP A C 1
ATOM 2668 O O . ASP A 1 343 ? -9.921 13.792 3.843 1.00 36.47 343 ASP A O 1
ATOM 2672 N N . ALA A 1 344 ? -11.537 12.283 3.452 1.00 34.16 344 ALA A N 1
ATOM 2673 C CA . ALA A 1 344 ? -11.375 12.282 2.005 1.00 34.16 344 ALA A CA 1
ATOM 2674 C C . ALA A 1 344 ? -12.038 13.531 1.404 1.00 34.16 344 ALA A C 1
ATOM 2676 O O . ALA A 1 344 ? -13.224 13.763 1.606 1.00 34.16 344 ALA A O 1
ATOM 2677 N N . THR A 1 345 ? -11.279 14.319 0.643 1.00 30.73 345 THR A N 1
ATOM 2678 C CA . THR A 1 345 ? -11.811 15.412 -0.180 1.00 30.73 345 THR A CA 1
ATOM 2679 C C . THR A 1 345 ? -11.769 14.962 -1.636 1.00 30.73 345 THR A C 1
ATOM 2681 O O . THR A 1 345 ? -10.672 14.819 -2.184 1.00 30.73 345 THR A O 1
ATOM 2684 N N . SER A 1 346 ? -12.923 14.695 -2.250 1.00 27.03 346 SER A N 1
ATOM 2685 C CA . SER A 1 346 ? -13.030 14.410 -3.689 1.00 27.03 346 SER A CA 1
ATOM 2686 C C . SER A 1 346 ? -13.714 15.547 -4.421 1.00 27.03 346 SER A C 1
ATOM 2688 O O . SER A 1 346 ? -14.829 15.899 -3.969 1.00 27.03 346 SER A O 1
#

Secondary structure (DSSP, 8-state):
--THHHHHHHHHHHHHHHTTTT--------S-EEEEEE-S--------PPPPPP----------PPPPTT-EEEEEEEEEETTTEEEEEEEEEESS-SSTT-EEEEEEE-TTS-EEEEEEE--EEEEETTEEEEEEEETTEEEEEEE-TTSSEEEEEEE-TTS-BPPPEEEEEEEEESS-----EEEEEEEEETTTEEEEEEEEEESS---TT-EEEEEEEEEE-TTS-EEEEEEEEEE-EEEEE-TTS-EEEEEE-SS-EEEEEE-------EEEEEEESS--SSHHHHHHIIIIIS---GGGEEEEEEEGGGTTSTT--THHHHHHHHHHHHHHHS--TT----

Radius of gyration: 23.64 Å; chains: 1; bounding box: 63×71×48 Å

pLDDT: mean 70.86, std 25.25, range [22.89, 98.44]

Foldseek 3Di:
DDPVVVVCVVVVLVCVVCVVVPDDDDDDDDDWDWDWWWKDAFDDDDDDDDDDDDDDDDDDDDDLDQQQQQKKWKWKFFDDDPQFGDRWIKMKIFRRHQDFQGKIWMWTATPVLHIDTFIWGFHDWDADPQWIWTWTDGDQKIWTWIQDSVNQWIWIWIAGPVGDIDDIIIIGIPDMDRGGQPDKDKDWDADDDPQFGDSKIWIKIFSHDADFFGKIKIWIFTCADPVRDGRHIDIDIGGWDPWDQDPQRKIWTWDDPVPDIDIDIHHPPVQTAMETETDEADDDDDQVVVLCCCVVPRPDPNVRYHYHYDHPVCVPPPDDPPVSVVVVVVVVVVVVVPHDPPIDTD